Protein AF-A0A8S2G3Y4-F1 (afdb_monomer)

Structure (mmCIF, N/CA/C/O backbone):
data_AF-A0A8S2G3Y4-F1
#
_entry.id   AF-A0A8S2G3Y4-F1
#
loop_
_atom_site.group_PDB
_atom_site.id
_atom_site.type_symbol
_atom_site.label_atom_id
_atom_site.label_alt_id
_atom_site.label_comp_id
_atom_site.label_asym_id
_atom_site.label_entity_id
_atom_site.label_seq_id
_atom_site.pdbx_PDB_ins_code
_atom_site.Cartn_x
_atom_site.Cartn_y
_atom_site.Cartn_z
_atom_site.occupancy
_atom_site.B_iso_or_equiv
_atom_site.auth_seq_id
_atom_site.auth_comp_id
_atom_site.auth_asym_id
_atom_site.auth_atom_id
_atom_site.pdbx_PDB_model_num
ATOM 1 N N . LEU A 1 1 ? 14.476 -50.200 33.398 1.00 42.72 1 LEU A N 1
ATOM 2 C CA . LEU A 1 1 ? 15.504 -49.545 32.557 1.00 42.72 1 LEU A CA 1
ATOM 3 C C . LEU A 1 1 ? 14.929 -48.202 32.111 1.00 42.72 1 LEU A C 1
ATOM 5 O O . LEU A 1 1 ? 14.526 -48.058 30.968 1.00 42.72 1 LEU A O 1
ATOM 9 N N . ASP A 1 2 ? 14.560 -47.302 33.019 1.00 34.16 2 ASP A N 1
ATOM 10 C CA . ASP A 1 2 ? 15.393 -46.591 34.011 1.00 34.16 2 ASP A CA 1
ATOM 11 C C . ASP A 1 2 ? 16.439 -45.674 33.366 1.00 34.16 2 ASP A C 1
ATOM 13 O O . ASP A 1 2 ? 17.535 -46.138 33.078 1.00 34.16 2 ASP A O 1
ATOM 17 N N . LEU A 1 3 ? 16.026 -44.402 33.195 1.00 30.61 3 LEU A N 1
ATOM 18 C CA . LEU A 1 3 ? 16.683 -43.150 33.645 1.00 30.61 3 LEU A CA 1
ATOM 19 C C . LEU A 1 3 ? 18.127 -42.821 33.132 1.00 30.61 3 LEU A C 1
ATOM 21 O O . LEU A 1 3 ? 18.777 -43.665 32.531 1.00 30.61 3 LEU A O 1
ATOM 25 N N . PRO A 1 4 ? 18.680 -41.605 33.367 1.00 44.62 4 PRO A N 1
ATOM 26 C CA . PRO A 1 4 ? 18.351 -40.323 32.708 1.00 44.62 4 PRO A CA 1
ATOM 27 C C . PRO A 1 4 ? 19.611 -39.450 32.356 1.00 44.62 4 PRO A C 1
ATOM 29 O O . PRO A 1 4 ? 20.726 -39.844 32.661 1.00 44.62 4 PRO A O 1
ATOM 32 N N . VAL A 1 5 ? 19.392 -38.285 31.707 1.00 38.97 5 VAL A N 1
ATOM 33 C CA . VAL A 1 5 ? 19.992 -36.907 31.851 1.00 38.97 5 VAL A CA 1
ATOM 34 C C . VAL A 1 5 ? 21.498 -36.727 32.223 1.00 38.97 5 VAL A C 1
ATOM 36 O O . VAL A 1 5 ? 22.007 -37.428 33.090 1.00 38.97 5 VAL A O 1
ATOM 39 N N . PRO A 1 6 ? 22.233 -35.778 31.587 1.00 39.94 6 PRO A N 1
ATOM 40 C CA . PRO A 1 6 ? 22.502 -34.418 32.149 1.00 39.94 6 PRO A CA 1
ATOM 41 C C . PRO A 1 6 ? 22.216 -33.319 31.095 1.00 39.94 6 PRO A C 1
ATOM 43 O O . PRO A 1 6 ? 22.449 -33.545 29.913 1.00 39.94 6 PRO A O 1
ATOM 46 N N . GLU A 1 7 ? 21.611 -32.146 31.316 1.00 33.91 7 GLU A N 1
ATOM 47 C CA . GLU A 1 7 ? 21.680 -31.111 32.366 1.00 33.91 7 GLU A CA 1
ATOM 48 C C . GLU A 1 7 ? 23.102 -30.616 32.659 1.00 33.91 7 GLU A C 1
ATOM 50 O O . GLU A 1 7 ? 23.817 -31.216 33.447 1.00 33.91 7 GLU A O 1
ATOM 55 N N . GLU A 1 8 ? 23.484 -29.498 32.030 1.00 31.75 8 GLU A N 1
ATOM 56 C CA . GLU A 1 8 ? 24.544 -28.612 32.521 1.00 31.75 8 GLU A CA 1
ATOM 57 C C . GLU A 1 8 ? 24.318 -27.174 32.016 1.00 31.75 8 GLU A C 1
ATOM 59 O O . GLU A 1 8 ? 24.383 -26.874 30.821 1.00 31.75 8 GLU A O 1
ATOM 64 N N . GLN A 1 9 ? 24.014 -26.286 32.966 1.00 34.66 9 GLN A N 1
ATOM 65 C CA . GLN A 1 9 ? 24.313 -24.856 32.885 1.00 34.66 9 GLN A CA 1
ATOM 66 C C . GLN A 1 9 ? 25.833 -24.643 33.022 1.00 34.66 9 GLN A C 1
ATOM 68 O O . GLN A 1 9 ? 26.542 -25.537 33.484 1.00 34.66 9 GLN A O 1
ATOM 73 N N . PRO A 1 10 ? 26.335 -23.431 32.737 1.00 35.19 10 PRO A N 1
ATOM 74 C CA . PRO A 1 10 ? 26.890 -22.708 33.878 1.00 35.19 10 PRO A CA 1
ATOM 75 C C . PRO A 1 10 ? 26.575 -21.209 33.888 1.00 35.19 10 PRO A C 1
ATOM 77 O O . PRO A 1 10 ? 26.800 -20.471 32.932 1.00 35.19 10 PRO A O 1
ATOM 80 N N . ASP A 1 11 ? 26.023 -20.848 35.035 1.00 27.03 11 ASP A N 1
ATOM 81 C CA . ASP A 1 11 ? 26.375 -19.800 35.985 1.00 27.03 11 ASP A CA 1
ATOM 82 C C . ASP A 1 11 ? 26.852 -18.393 35.603 1.00 27.03 11 ASP A C 1
ATOM 84 O O . ASP A 1 11 ? 27.727 -18.125 34.778 1.00 27.03 11 ASP A O 1
ATOM 88 N N . GLU A 1 12 ? 26.279 -17.510 36.413 1.00 27.08 12 GLU A N 1
ATOM 89 C CA . GLU A 1 12 ? 26.563 -16.118 36.663 1.00 27.08 12 GLU A CA 1
ATOM 90 C C . GLU A 1 12 ? 27.995 -15.843 37.150 1.00 27.08 12 GLU A C 1
ATOM 92 O O . GLU A 1 12 ? 28.672 -16.653 37.778 1.00 27.08 12 GLU A O 1
ATOM 97 N N . SER A 1 13 ? 28.326 -14.555 37.037 1.00 26.53 13 SER A N 1
ATOM 98 C CA . SER A 1 13 ? 29.119 -13.772 37.993 1.00 26.53 13 SER A CA 1
ATOM 99 C C . SER A 1 13 ? 30.636 -13.686 37.787 1.00 26.53 13 SER A C 1
ATOM 101 O O . SER A 1 13 ? 31.431 -14.459 38.304 1.00 26.53 13 SER A O 1
ATOM 103 N N . ALA A 1 14 ? 31.046 -12.597 37.127 1.00 26.69 14 ALA A N 1
ATOM 104 C CA . ALA A 1 14 ? 31.941 -11.564 37.673 1.00 26.69 14 ALA A CA 1
ATOM 105 C C . ALA A 1 14 ? 32.400 -10.632 36.536 1.00 26.69 14 ALA A C 1
ATOM 107 O O . ALA A 1 14 ? 32.726 -11.081 35.451 1.00 26.69 14 ALA A O 1
ATOM 108 N N . SER A 1 15 ?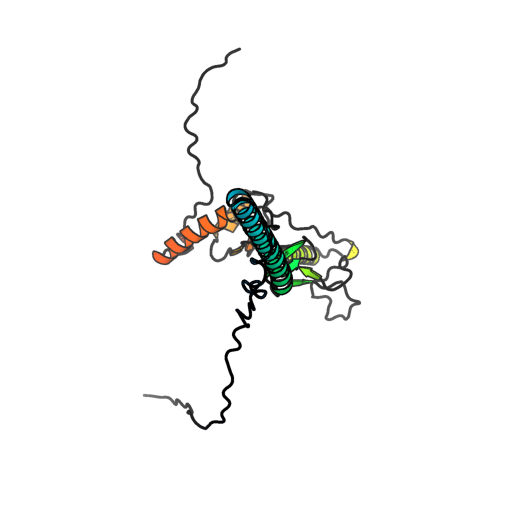 32.565 -9.325 36.680 1.00 27.30 15 SER A N 1
ATOM 109 C CA . SER A 1 15 ? 32.153 -8.345 37.672 1.00 27.30 15 SER A CA 1
ATOM 110 C C . SER A 1 15 ? 32.593 -7.000 37.081 1.00 27.30 15 SER A C 1
ATOM 112 O O . SER A 1 15 ? 33.727 -6.869 36.633 1.00 27.30 15 SER A O 1
ATOM 114 N N . LYS A 1 16 ? 31.691 -6.016 37.111 1.00 28.62 16 LYS A N 1
ATOM 115 C CA . LYS A 1 16 ? 31.947 -4.586 37.353 1.00 28.62 16 LYS A CA 1
ATOM 116 C C . LYS A 1 16 ? 33.105 -3.902 36.600 1.00 28.62 16 LYS A C 1
ATOM 118 O O . LYS A 1 16 ? 34.267 -4.052 36.959 1.00 28.62 16 LYS A O 1
ATOM 123 N N . ARG A 1 17 ? 32.747 -2.867 35.830 1.00 27.03 17 ARG A N 1
ATOM 124 C CA . ARG A 1 17 ? 33.213 -1.499 36.130 1.00 27.03 17 ARG A CA 1
ATOM 125 C C . ARG A 1 17 ? 32.199 -0.442 35.691 1.00 27.03 17 ARG A C 1
ATOM 127 O O . ARG A 1 17 ? 31.655 -0.476 34.596 1.00 27.03 17 ARG A O 1
ATOM 134 N N . PHE A 1 18 ? 31.968 0.457 36.639 1.00 26.16 18 PHE A N 1
ATOM 135 C CA . PHE A 1 18 ? 31.210 1.698 36.597 1.00 26.16 18 PHE A CA 1
ATOM 136 C C . PHE A 1 18 ? 31.489 2.553 35.352 1.00 26.16 18 PHE A C 1
ATOM 138 O O . PHE A 1 18 ? 32.647 2.754 35.002 1.00 26.16 18 PHE A O 1
ATOM 145 N N . CYS A 1 19 ? 30.439 3.181 34.817 1.00 25.64 19 CYS A N 1
ATOM 146 C CA . CYS A 1 19 ? 30.369 4.642 34.749 1.00 25.64 19 CYS A CA 1
ATOM 147 C C . CYS A 1 19 ? 28.927 5.104 34.510 1.00 25.64 19 CYS A C 1
ATOM 149 O O . CYS A 1 19 ? 28.341 4.933 33.446 1.00 25.64 19 CYS A O 1
ATOM 151 N N . SER A 1 20 ? 28.382 5.726 35.547 1.00 28.22 20 SER A N 1
ATOM 152 C CA . SER A 1 20 ? 27.300 6.700 35.512 1.00 28.22 20 SER A CA 1
ATOM 153 C C . SER A 1 20 ? 27.507 7.753 34.418 1.00 28.22 20 SER A C 1
ATOM 155 O O . SER A 1 20 ? 28.548 8.407 34.407 1.00 28.22 20 SER A O 1
ATOM 157 N N . SER A 1 21 ? 26.505 8.006 33.573 1.00 29.67 21 SER A N 1
ATOM 158 C CA . SER A 1 21 ? 26.255 9.362 33.060 1.00 29.67 21 SER A CA 1
ATOM 159 C C . SER A 1 21 ? 24.858 9.509 32.447 1.00 29.67 21 SER A C 1
ATOM 161 O O . SER A 1 21 ? 24.505 8.873 31.463 1.00 29.67 21 SER A O 1
ATOM 163 N N . SER A 1 22 ? 24.090 10.374 33.107 1.00 29.73 22 SER A N 1
ATOM 164 C CA . SER A 1 22 ? 22.995 11.226 32.646 1.00 29.73 22 SER A CA 1
ATOM 165 C C . SER A 1 22 ? 22.148 10.814 31.442 1.00 29.73 22 SER A C 1
ATOM 167 O O . SER A 1 22 ? 22.549 10.925 30.283 1.00 29.73 22 SER A O 1
ATOM 169 N N . SER A 1 23 ? 20.872 10.597 31.755 1.00 30.03 23 SER A N 1
ATOM 170 C CA . SER A 1 23 ? 19.730 10.981 30.930 1.00 30.03 23 SER A CA 1
ATOM 171 C C . SER A 1 23 ? 19.925 12.380 30.324 1.00 30.03 23 SER A C 1
ATOM 173 O O . SER A 1 23 ? 19.789 13.407 30.988 1.00 30.03 23 SER A O 1
ATOM 175 N N . LYS A 1 24 ? 20.230 12.439 29.026 1.00 29.55 24 LYS A N 1
ATOM 176 C CA . LYS A 1 24 ? 20.093 13.673 28.247 1.00 29.55 24 LYS A CA 1
ATOM 177 C C . LYS A 1 24 ? 18.626 13.841 27.867 1.00 29.55 24 LYS A C 1
ATOM 179 O O . LYS A 1 24 ? 18.196 13.468 26.783 1.00 29.55 24 LYS A O 1
ATOM 184 N N . ILE A 1 25 ? 17.869 14.401 28.803 1.00 33.47 25 ILE A N 1
ATOM 185 C CA . ILE A 1 25 ? 16.639 15.133 28.504 1.00 33.47 25 ILE A CA 1
ATOM 186 C C . ILE A 1 25 ? 17.056 16.308 27.594 1.00 33.47 25 ILE A C 1
ATOM 188 O O . ILE A 1 25 ? 18.015 17.008 27.938 1.00 33.47 25 ILE A O 1
ATOM 192 N N . PRO A 1 26 ? 16.425 16.526 26.426 1.00 32.16 26 PRO A N 1
ATOM 193 C CA . PRO A 1 26 ? 16.694 17.718 25.629 1.00 32.16 26 PRO A CA 1
ATOM 194 C C . PRO A 1 26 ? 16.343 18.959 26.465 1.00 32.16 26 PRO A C 1
ATOM 196 O O . PRO A 1 26 ? 15.368 18.917 27.215 1.00 32.16 26 PRO A O 1
ATOM 199 N N . PRO A 1 27 ? 17.119 20.053 26.391 1.00 32.69 27 PRO A N 1
ATOM 200 C CA . PRO A 1 27 ? 16.947 21.201 27.269 1.00 32.69 27 PRO A CA 1
ATOM 201 C C . PRO A 1 27 ? 15.650 21.934 26.911 1.00 32.69 27 PRO A C 1
ATOM 203 O O . PRO A 1 27 ? 15.641 22.871 26.118 1.00 32.69 27 PRO A O 1
ATOM 206 N N . LEU A 1 28 ? 14.538 21.504 27.498 1.00 34.41 28 LEU A N 1
ATOM 207 C CA . LEU A 1 28 ? 13.356 22.334 27.627 1.00 34.41 28 LEU A CA 1
ATOM 208 C C . LEU A 1 28 ? 13.680 23.415 28.661 1.00 34.41 28 LEU A C 1
ATOM 210 O O . LEU A 1 28 ? 14.112 23.114 29.771 1.00 34.41 28 LEU A O 1
ATOM 214 N N . LEU A 1 29 ? 13.448 24.667 28.262 1.00 37.47 29 LEU A N 1
ATOM 215 C CA . LEU A 1 29 ? 13.428 25.868 29.101 1.00 37.47 29 LEU A CA 1
ATOM 216 C C . LEU A 1 29 ? 14.797 26.419 29.542 1.00 37.47 29 LEU A C 1
ATOM 218 O O . LEU A 1 29 ? 15.128 26.493 30.720 1.00 37.47 29 LEU A O 1
ATOM 222 N N . LYS A 1 30 ? 15.525 27.001 28.585 1.00 34.72 30 LYS A N 1
ATOM 223 C CA . LYS A 1 30 ? 16.094 28.344 28.803 1.00 34.72 30 LYS A CA 1
ATOM 224 C C . LYS A 1 30 ? 15.314 29.354 27.966 1.00 34.72 30 LYS A C 1
ATOM 226 O O . LYS A 1 30 ? 15.841 29.952 27.037 1.00 34.72 30 LYS A O 1
ATOM 231 N N . LEU A 1 31 ? 14.034 29.520 28.299 1.00 35.50 31 LEU A N 1
ATOM 232 C CA . LEU A 1 31 ? 13.356 30.782 28.028 1.00 35.50 31 LEU A CA 1
ATOM 233 C C . LEU A 1 31 ? 13.963 31.783 29.012 1.00 35.50 31 LEU A C 1
ATOM 235 O O . LEU A 1 31 ? 13.537 31.868 30.159 1.00 35.50 31 LEU A O 1
ATOM 239 N N . ILE A 1 32 ? 15.020 32.477 28.598 1.00 35.50 32 ILE A N 1
ATOM 240 C CA . ILE A 1 32 ? 15.290 33.788 29.180 1.00 35.50 32 ILE A CA 1
ATOM 241 C C . ILE A 1 32 ? 14.142 34.647 28.638 1.00 35.50 32 ILE A C 1
ATOM 243 O O . ILE A 1 32 ? 14.081 34.815 27.417 1.00 35.50 32 ILE A O 1
ATOM 247 N N . PRO A 1 33 ? 13.178 35.107 29.459 1.00 38.78 33 PRO A N 1
ATOM 248 C CA . PRO A 1 33 ? 12.242 36.110 28.972 1.00 38.78 33 PRO A CA 1
ATOM 249 C C . PRO A 1 33 ? 13.077 37.293 28.464 1.00 38.78 33 PRO A C 1
ATOM 251 O O . PRO A 1 33 ? 14.068 37.629 29.125 1.00 38.78 33 PRO A O 1
ATOM 254 N N . PRO A 1 34 ? 12.745 37.927 27.322 1.00 41.12 34 PRO A N 1
ATOM 255 C CA . PRO A 1 34 ? 13.328 39.228 27.039 1.00 41.12 34 PRO A CA 1
ATOM 256 C C . PRO A 1 34 ? 13.071 40.076 28.278 1.00 41.12 34 PRO A C 1
ATOM 258 O O . PRO A 1 34 ? 11.953 40.078 28.800 1.00 41.12 34 PRO A O 1
ATOM 261 N N . SER A 1 35 ? 14.143 40.665 28.807 1.00 43.03 35 SER A N 1
ATOM 262 C CA . SER A 1 35 ? 14.131 41.523 29.980 1.00 43.03 35 SER A CA 1
ATOM 263 C C . SER A 1 35 ? 12.857 42.352 29.941 1.00 43.03 35 SER A C 1
ATOM 265 O O . SER A 1 35 ? 12.683 43.154 29.022 1.00 43.03 35 SER A O 1
ATOM 267 N N . ILE A 1 36 ? 11.946 42.114 30.890 1.00 40.31 36 ILE A N 1
ATOM 268 C CA . ILE A 1 36 ? 10.836 43.035 31.129 1.00 40.31 36 ILE A CA 1
ATOM 269 C C . ILE A 1 36 ? 11.499 44.412 31.176 1.00 40.31 36 ILE A C 1
ATOM 271 O O . ILE A 1 36 ? 12.494 44.534 31.903 1.00 40.31 36 ILE A O 1
ATOM 275 N N . PRO A 1 37 ? 11.050 45.417 30.401 1.00 38.78 37 PRO A N 1
ATOM 276 C CA . PRO A 1 37 ? 11.537 46.764 30.599 1.00 38.78 37 PRO A CA 1
ATOM 277 C C . PRO A 1 37 ? 11.298 47.065 32.070 1.00 38.78 37 PRO A C 1
ATOM 279 O O . PRO A 1 37 ? 10.154 47.139 32.522 1.00 38.78 37 PRO A O 1
ATOM 282 N N . THR A 1 38 ? 12.381 47.129 32.845 1.00 40.81 38 THR A N 1
ATOM 283 C CA . THR A 1 38 ? 12.337 47.588 34.222 1.00 40.81 38 THR A CA 1
ATOM 284 C C . THR A 1 38 ? 11.536 48.881 34.192 1.00 40.81 38 THR A C 1
ATOM 286 O O . THR A 1 38 ? 11.670 49.661 33.248 1.00 40.81 38 THR A O 1
ATOM 289 N N . THR A 1 39 ? 10.703 49.105 35.200 1.00 43.72 39 THR A N 1
ATOM 290 C CA . THR A 1 39 ? 9.795 50.250 35.403 1.00 43.72 39 THR A CA 1
ATOM 291 C C . THR A 1 39 ? 10.424 51.655 35.268 1.00 43.72 39 THR A C 1
ATOM 293 O O . THR A 1 39 ? 9.776 52.656 35.546 1.00 43.72 39 THR A O 1
ATOM 296 N N . ALA A 1 40 ? 11.660 51.760 34.789 1.00 41.19 40 ALA A N 1
ATOM 297 C CA . ALA A 1 40 ? 12.416 52.962 34.493 1.00 41.19 40 ALA A CA 1
ATOM 298 C C . ALA A 1 40 ? 11.911 53.787 33.290 1.00 41.19 40 ALA A C 1
ATOM 300 O O . ALA A 1 40 ? 12.389 54.902 33.126 1.00 41.19 40 ALA A O 1
ATOM 301 N N . HIS A 1 41 ? 10.954 53.313 32.478 1.00 44.22 41 HIS A N 1
ATOM 302 C CA . HIS A 1 41 ? 10.415 54.103 31.352 1.00 44.22 41 HIS A CA 1
ATOM 303 C C . HIS A 1 41 ? 9.018 54.713 31.571 1.00 44.22 41 HIS A C 1
ATOM 305 O O . HIS A 1 41 ? 8.468 55.301 30.645 1.00 44.22 41 HIS A O 1
ATOM 311 N N . LEU A 1 42 ? 8.450 54.634 32.781 1.00 44.62 42 LEU A N 1
ATOM 312 C CA . LEU A 1 42 ? 7.134 55.226 33.084 1.00 44.62 42 LEU A CA 1
ATOM 313 C C . LEU A 1 42 ? 7.178 56.664 33.627 1.00 44.62 42 LEU A C 1
ATOM 315 O O . LEU A 1 42 ? 6.123 57.239 33.876 1.00 44.62 42 LEU A O 1
ATOM 319 N N . ASN A 1 43 ? 8.356 57.271 33.794 1.00 47.41 43 ASN A N 1
ATOM 320 C CA . ASN A 1 43 ? 8.462 58.546 34.515 1.00 47.41 43 ASN A CA 1
ATOM 321 C C . ASN A 1 43 ? 8.499 59.821 33.661 1.00 47.41 43 ASN A C 1
ATOM 323 O O . ASN A 1 43 ? 8.632 60.898 34.232 1.00 47.41 43 ASN A O 1
ATOM 327 N N . GLU A 1 44 ? 8.309 59.762 32.342 1.00 52.72 44 GLU A N 1
ATOM 328 C CA . GLU A 1 44 ? 8.268 60.983 31.520 1.00 52.72 44 GLU A CA 1
ATOM 329 C C . GLU A 1 44 ? 7.168 60.943 30.453 1.00 52.72 44 GLU A C 1
ATOM 331 O O . GLU A 1 44 ? 7.438 60.936 29.258 1.00 52.72 44 GLU A O 1
ATOM 336 N N . ILE A 1 45 ? 5.898 60.941 30.876 1.00 49.94 45 ILE A N 1
ATOM 337 C CA . ILE A 1 45 ? 4.784 61.363 30.010 1.00 49.94 45 ILE A CA 1
ATOM 338 C C . ILE A 1 45 ? 3.839 62.249 30.830 1.00 49.94 45 ILE A C 1
ATOM 340 O O . ILE A 1 45 ? 2.966 61.767 31.555 1.00 49.94 45 ILE A O 1
ATOM 344 N N . ALA A 1 46 ? 4.029 63.566 30.728 1.00 51.66 46 ALA A N 1
ATOM 345 C CA . ALA A 1 46 ? 3.095 64.559 31.246 1.00 51.66 46 ALA A CA 1
ATOM 346 C C . ALA A 1 46 ? 1.844 64.589 30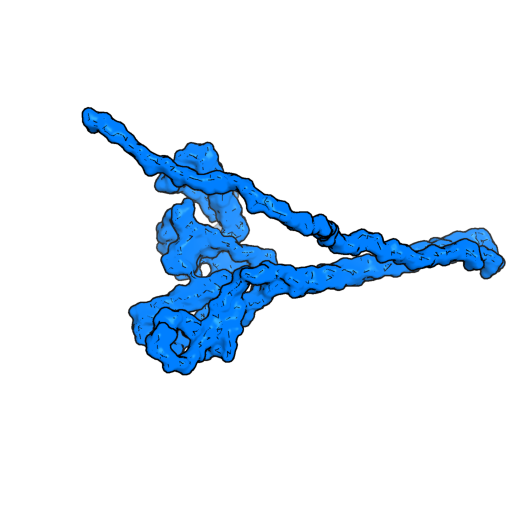.349 1.00 51.66 46 ALA A C 1
ATOM 348 O O . ALA A 1 46 ? 1.863 65.171 29.267 1.00 51.66 46 ALA A O 1
ATOM 349 N N . GLY A 1 47 ? 0.768 63.931 30.784 1.00 56.53 47 GLY A N 1
ATOM 350 C CA . GLY A 1 47 ? -0.510 63.849 30.071 1.00 56.53 47 GLY A CA 1
ATOM 351 C C . GLY A 1 47 ? -1.661 63.501 31.017 1.00 56.53 47 GLY A C 1
ATOM 352 O O . GLY A 1 47 ? -1.426 63.079 32.150 1.00 56.53 47 GLY A O 1
ATOM 353 N N . SER A 1 48 ? -2.903 63.718 30.573 1.00 56.91 48 SER A N 1
ATOM 354 C CA . SER A 1 48 ? -4.114 63.437 31.358 1.00 56.91 48 SER A CA 1
ATOM 355 C C . SER A 1 48 ? -4.189 61.944 31.735 1.00 56.91 48 SER A C 1
ATOM 357 O O . SER A 1 48 ? -3.754 61.106 30.943 1.00 56.91 48 SER A O 1
ATOM 359 N N . PRO A 1 49 ? -4.774 61.564 32.891 1.00 58.44 49 PRO A N 1
ATOM 360 C CA . PRO A 1 49 ? -4.889 60.161 33.318 1.00 58.44 49 PRO A CA 1
ATOM 361 C C . PRO A 1 49 ? -5.525 59.225 32.273 1.00 58.44 49 PRO A C 1
ATOM 363 O O . PRO A 1 49 ? -5.227 58.035 32.238 1.00 58.44 49 PRO A O 1
ATOM 366 N N . ILE A 1 50 ? -6.382 59.766 31.400 1.00 58.28 50 ILE A N 1
ATOM 367 C CA . ILE A 1 50 ? -7.037 59.027 30.310 1.00 58.28 50 ILE A CA 1
ATOM 368 C C . ILE A 1 50 ? -6.048 58.710 29.173 1.00 58.28 50 ILE A C 1
ATOM 370 O O . ILE A 1 50 ? -6.059 57.601 28.640 1.00 58.28 50 ILE A O 1
ATOM 374 N N . ASP A 1 51 ? -5.143 59.636 28.849 1.00 55.50 51 ASP A N 1
ATOM 375 C CA . ASP A 1 51 ? -4.134 59.453 27.797 1.00 55.50 51 ASP A CA 1
ATOM 376 C C . ASP A 1 51 ? -3.071 58.423 28.216 1.00 55.50 51 ASP A C 1
ATOM 378 O O . ASP A 1 51 ? -2.577 57.648 27.395 1.00 55.50 51 ASP A O 1
ATOM 382 N N . GLN A 1 52 ? -2.761 58.361 29.516 1.00 59.66 52 GLN A N 1
ATOM 383 C CA . GLN A 1 52 ? -1.851 57.365 30.089 1.00 59.66 52 GLN A CA 1
ATOM 384 C C . GLN A 1 52 ? -2.441 55.946 30.047 1.00 59.66 52 GLN A C 1
ATOM 386 O O . GLN A 1 52 ? -1.721 54.998 29.733 1.00 59.66 52 GLN A O 1
ATOM 391 N N . LEU A 1 53 ? -3.745 55.793 30.306 1.00 63.31 53 LEU A N 1
ATOM 392 C CA . LEU A 1 53 ? -4.440 54.503 30.199 1.00 63.31 53 LEU A CA 1
ATOM 393 C C . LEU A 1 53 ? -4.497 54.006 28.749 1.00 63.31 53 LEU A C 1
ATOM 395 O O . LEU A 1 53 ? -4.193 52.843 28.495 1.00 63.31 53 LEU A O 1
ATOM 399 N N . CYS A 1 54 ? -4.795 54.893 27.797 1.00 62.81 54 CYS A N 1
ATOM 400 C CA . CYS A 1 54 ? -4.844 54.551 26.374 1.00 62.81 54 CYS A CA 1
ATOM 401 C C . CYS A 1 54 ? -3.457 54.130 25.839 1.00 62.81 54 CYS A C 1
ATOM 403 O O . CYS A 1 54 ? -3.323 53.134 25.128 1.00 62.81 54 CYS A O 1
ATOM 405 N N . SER A 1 55 ? -2.398 54.835 26.259 1.00 71.75 55 SER A N 1
ATOM 406 C CA . SER A 1 55 ? -1.008 54.488 25.925 1.00 71.75 55 SER A CA 1
ATOM 407 C C . SER A 1 55 ? -0.591 53.128 26.504 1.00 71.75 55 SER A C 1
ATOM 409 O O . SER A 1 55 ? 0.011 52.308 25.808 1.00 71.75 55 SER A O 1
ATOM 411 N N . LEU A 1 56 ? -0.973 52.835 27.752 1.00 76.81 56 LEU A N 1
ATOM 412 C CA . LEU A 1 56 ? -0.714 51.539 28.385 1.00 76.81 56 LEU A CA 1
ATOM 413 C C . LEU A 1 56 ? -1.456 50.389 27.693 1.00 76.81 56 LEU A C 1
ATOM 415 O O . LEU A 1 56 ? -0.849 49.347 27.447 1.00 76.81 56 LEU A O 1
ATOM 419 N N . GLU A 1 57 ? -2.729 50.568 27.333 1.00 77.69 57 GLU A N 1
ATOM 420 C CA . GLU A 1 57 ? -3.491 49.561 26.582 1.00 77.69 57 GLU A CA 1
ATOM 421 C C . GLU A 1 57 ? -2.841 49.254 25.230 1.00 77.69 57 GLU A C 1
ATOM 423 O O . GLU A 1 57 ? -2.713 48.088 24.846 1.00 77.69 57 GLU A O 1
ATOM 428 N N . GLN A 1 58 ? -2.358 50.282 24.531 1.00 79.25 58 GLN A N 1
ATOM 429 C CA . GLN A 1 58 ? -1.706 50.116 23.238 1.00 79.25 58 GLN A CA 1
ATOM 430 C C . GLN A 1 58 ? -0.349 49.406 23.351 1.00 79.25 58 GLN A C 1
ATOM 432 O O . GLN A 1 58 ? -0.033 48.549 22.521 1.00 79.25 58 GLN A O 1
ATOM 437 N N . ILE A 1 59 ? 0.422 49.678 24.410 1.00 80.88 59 ILE A N 1
ATOM 438 C CA . ILE A 1 59 ? 1.669 48.959 24.714 1.00 80.88 59 ILE A CA 1
ATOM 439 C C . ILE A 1 59 ? 1.384 47.486 25.029 1.00 80.88 59 ILE A C 1
ATOM 441 O O . ILE A 1 59 ? 2.042 46.601 24.482 1.00 80.88 59 ILE A O 1
ATOM 445 N N . VAL A 1 60 ? 0.390 47.200 25.876 1.00 84.00 60 VAL A N 1
ATOM 446 C CA . VAL A 1 60 ? 0.015 45.821 26.229 1.00 84.00 60 VAL A CA 1
ATOM 447 C C . VAL A 1 60 ? -0.440 45.054 24.992 1.00 84.00 60 VAL A C 1
ATOM 449 O O . VAL A 1 60 ? 0.010 43.930 24.782 1.00 84.00 60 VAL A O 1
ATOM 452 N N . ARG A 1 61 ? -1.270 45.667 24.142 1.00 83.25 61 ARG A N 1
ATOM 453 C CA . ARG A 1 61 ? -1.760 45.049 22.907 1.00 83.25 61 ARG A CA 1
ATOM 454 C C . ARG A 1 61 ? -0.625 44.725 21.938 1.00 83.25 61 ARG A C 1
ATOM 456 O O . ARG A 1 61 ? -0.538 43.596 21.468 1.00 83.25 61 ARG A O 1
ATOM 463 N N . THR A 1 62 ? 0.280 45.677 21.721 1.00 85.12 62 THR A N 1
ATOM 464 C CA . THR A 1 62 ? 1.437 45.497 20.830 1.00 85.12 62 THR A CA 1
ATOM 465 C C . THR A 1 62 ? 2.358 44.386 21.339 1.00 85.12 62 THR A C 1
ATOM 467 O O . THR A 1 62 ? 2.808 43.544 20.565 1.00 85.12 62 THR A O 1
ATOM 470 N N . ASN A 1 63 ? 2.602 44.330 22.651 1.00 82.56 63 ASN A N 1
ATOM 471 C CA . ASN A 1 63 ? 3.404 43.263 23.250 1.00 82.56 63 ASN A CA 1
ATOM 472 C C . ASN A 1 63 ? 2.720 41.895 23.127 1.00 82.56 63 ASN A C 1
ATOM 474 O O . ASN A 1 63 ? 3.395 40.895 22.888 1.00 82.56 63 ASN A O 1
ATOM 478 N N . LEU A 1 64 ? 1.392 41.836 23.269 1.00 83.94 64 LEU A N 1
ATOM 479 C CA . LEU A 1 64 ? 0.634 40.595 23.117 1.00 83.94 64 LEU A CA 1
ATOM 480 C C . LEU A 1 64 ? 0.723 40.061 21.679 1.00 83.94 64 LEU A C 1
ATOM 482 O O . LEU A 1 64 ? 0.984 38.875 21.486 1.00 83.94 64 LEU A O 1
ATOM 486 N N . GLU A 1 65 ? 0.566 40.944 20.690 1.00 88.31 65 GLU A N 1
ATOM 487 C CA . GLU A 1 65 ? 0.682 40.622 19.263 1.00 88.31 65 GLU A CA 1
ATOM 488 C C . GLU A 1 65 ? 2.098 40.134 18.919 1.00 88.31 65 GLU A C 1
ATOM 490 O O . GLU A 1 65 ? 2.255 39.065 18.332 1.00 88.31 65 GLU A O 1
ATOM 495 N N . GLN A 1 66 ? 3.142 40.821 19.395 1.00 88.31 66 GLN A N 1
ATOM 496 C CA . GLN A 1 66 ? 4.533 40.394 19.192 1.00 88.31 66 GLN A CA 1
ATOM 497 C C . GLN A 1 66 ? 4.832 39.022 19.806 1.00 88.31 66 GLN A C 1
ATOM 499 O O . GLN A 1 66 ? 5.521 38.197 19.201 1.00 88.31 66 GLN A O 1
ATOM 504 N N . VAL A 1 67 ? 4.318 38.757 21.010 1.00 82.00 67 VAL A N 1
ATOM 505 C CA . VAL A 1 67 ? 4.473 37.451 21.659 1.00 82.00 67 VAL A CA 1
ATOM 506 C C . VAL A 1 67 ? 3.740 36.375 20.857 1.00 82.00 67 VAL A C 1
ATOM 508 O O . VAL A 1 67 ? 4.303 35.305 20.624 1.00 82.00 67 VAL A O 1
ATOM 511 N N . GLN A 1 68 ? 2.526 36.653 20.385 1.00 83.56 68 GLN A N 1
ATOM 512 C CA . GLN A 1 68 ? 1.732 35.720 19.588 1.00 83.56 68 GLN A CA 1
ATOM 513 C C . GLN A 1 68 ? 2.390 35.387 18.238 1.00 83.56 68 GLN A C 1
ATOM 515 O O . GLN A 1 68 ? 2.450 34.211 17.859 1.00 83.56 68 GLN A O 1
ATOM 520 N N . ASP A 1 69 ? 2.951 36.381 17.552 1.00 85.44 69 ASP A N 1
ATOM 521 C CA . ASP A 1 69 ? 3.681 36.195 16.294 1.00 85.44 69 ASP A CA 1
ATOM 522 C C . ASP A 1 69 ? 4.965 35.387 16.503 1.00 85.44 69 ASP A C 1
ATOM 524 O O . ASP A 1 69 ? 5.259 34.449 15.754 1.00 85.44 69 ASP A O 1
ATOM 528 N N . MET A 1 70 ? 5.704 35.685 17.574 1.00 85.75 70 MET A N 1
ATOM 529 C CA . MET A 1 70 ? 6.899 34.933 17.948 1.00 85.75 70 MET A CA 1
ATOM 530 C C . MET A 1 70 ? 6.567 33.464 18.247 1.00 85.75 70 MET A C 1
ATOM 532 O O . MET A 1 70 ? 7.270 32.568 17.774 1.00 85.75 70 MET A O 1
ATOM 536 N N . PHE A 1 71 ? 5.499 33.188 19.005 1.00 79.88 71 PHE A N 1
ATOM 537 C CA . PHE A 1 71 ? 5.062 31.816 19.283 1.00 79.88 71 PHE A CA 1
ATOM 538 C C . PHE A 1 71 ? 4.650 31.077 18.009 1.00 79.88 71 PHE A C 1
ATOM 540 O O . PHE A 1 71 ? 5.046 29.925 17.827 1.00 79.88 71 PHE A O 1
ATOM 547 N N . SER A 1 72 ? 3.909 31.735 17.118 1.00 78.69 72 SER A N 1
ATOM 548 C CA . SER A 1 72 ? 3.451 31.144 15.856 1.00 78.69 72 SER A CA 1
ATOM 549 C C . SER A 1 72 ? 4.627 30.795 14.939 1.00 78.69 72 SER A C 1
ATOM 551 O O . SER A 1 72 ? 4.721 29.669 14.449 1.00 78.69 72 SER A O 1
ATOM 553 N N . SER A 1 73 ? 5.583 31.715 14.790 1.00 82.06 73 SER A N 1
ATOM 554 C CA . SER A 1 73 ? 6.801 31.505 13.999 1.00 82.06 73 SER A CA 1
ATOM 555 C C . SER A 1 73 ? 7.677 30.383 14.568 1.00 82.06 73 SER A C 1
ATOM 557 O O . SER A 1 73 ? 8.082 29.468 13.845 1.00 82.06 73 SER A O 1
ATOM 559 N N . ASN A 1 74 ? 7.900 30.378 15.887 1.00 76.88 74 ASN A N 1
ATOM 560 C CA . ASN A 1 74 ? 8.669 29.325 16.550 1.00 76.88 74 ASN A CA 1
ATOM 561 C C . ASN A 1 74 ? 7.986 27.959 16.425 1.00 76.88 74 ASN A C 1
ATOM 563 O O . ASN A 1 74 ? 8.657 26.961 16.165 1.00 76.88 74 ASN A O 1
ATOM 567 N N . TYR A 1 75 ? 6.661 27.898 16.573 1.00 72.69 75 TYR A N 1
ATOM 568 C CA . TYR A 1 75 ? 5.903 26.665 16.386 1.00 72.69 75 TYR A CA 1
ATOM 569 C C . TYR A 1 75 ? 6.037 26.144 14.954 1.00 72.69 75 TYR A C 1
ATOM 571 O O . TYR A 1 75 ? 6.354 24.972 14.759 1.00 72.69 75 TYR A O 1
ATOM 579 N N . GLU A 1 76 ? 5.891 27.002 13.942 1.00 73.75 76 GLU A N 1
ATOM 580 C CA . GLU A 1 76 ? 6.120 26.609 12.552 1.00 73.75 76 GLU A CA 1
ATOM 581 C C . GLU A 1 76 ? 7.538 26.095 12.314 1.00 73.75 76 GLU A C 1
ATOM 583 O O . GLU A 1 76 ? 7.722 25.093 11.621 1.00 73.75 76 GLU A O 1
ATOM 588 N N . GLN A 1 77 ? 8.544 26.757 12.881 1.00 73.62 77 GLN A N 1
ATOM 589 C CA . GLN A 1 77 ? 9.939 26.367 12.723 1.00 73.62 77 GLN A CA 1
ATOM 590 C C . GLN A 1 77 ? 10.226 25.025 13.406 1.00 73.62 77 GLN A C 1
ATOM 592 O O . GLN A 1 77 ? 10.882 24.163 12.816 1.00 73.62 77 GLN A O 1
ATOM 597 N N . ILE A 1 78 ? 9.684 24.798 14.606 1.00 68.88 78 ILE A N 1
ATOM 598 C CA . ILE A 1 78 ? 9.761 23.515 15.316 1.00 68.88 78 ILE A CA 1
ATOM 599 C C . ILE A 1 78 ? 9.035 22.427 14.521 1.00 68.88 78 ILE A C 1
ATOM 601 O O . ILE A 1 78 ? 9.562 21.330 14.354 1.00 68.88 78 ILE A O 1
ATOM 605 N N . MET A 1 79 ? 7.862 22.711 13.956 1.00 67.94 79 MET A N 1
ATOM 606 C CA . MET A 1 79 ? 7.112 21.745 13.146 1.00 67.94 79 MET A CA 1
ATOM 607 C C . MET A 1 79 ? 7.813 21.440 11.816 1.00 67.94 79 MET A C 1
ATOM 609 O O . MET A 1 79 ? 7.828 20.293 11.379 1.00 67.94 79 MET A O 1
ATOM 613 N N . LYS A 1 80 ? 8.456 22.426 11.182 1.00 68.31 80 LYS A N 1
ATOM 614 C CA . LYS A 1 80 ? 9.267 22.237 9.967 1.00 68.31 80 LYS A CA 1
ATOM 615 C C . LYS A 1 80 ? 10.530 21.411 10.252 1.00 68.31 80 LYS A C 1
ATOM 617 O O . LYS A 1 80 ? 10.818 20.462 9.526 1.00 68.31 80 LYS A O 1
ATOM 622 N N . THR A 1 81 ? 11.250 21.716 11.332 1.00 63.12 81 THR A N 1
ATOM 623 C CA . THR A 1 81 ? 12.480 20.996 11.724 1.00 63.12 81 THR A CA 1
ATOM 624 C C . THR A 1 81 ? 12.201 19.588 12.260 1.00 63.12 81 THR A C 1
ATOM 626 O O . THR A 1 81 ? 12.924 18.648 11.926 1.00 63.12 81 THR A O 1
ATOM 629 N N . SER A 1 82 ? 11.117 19.395 13.015 1.00 59.72 82 SER A N 1
ATOM 630 C CA . SER A 1 82 ? 10.665 18.064 13.447 1.00 59.72 82 SER A CA 1
ATOM 631 C C . SER A 1 82 ? 10.162 17.220 12.274 1.00 59.72 82 SER A C 1
ATOM 633 O O . SER A 1 82 ? 10.530 16.052 12.173 1.00 59.72 82 SER A O 1
ATOM 635 N N . LYS A 1 83 ? 9.420 17.799 11.317 1.00 58.62 83 LYS A N 1
ATOM 636 C CA . LYS A 1 83 ? 9.018 17.080 10.094 1.00 58.62 83 LYS A CA 1
ATOM 637 C C . LYS A 1 83 ? 10.223 16.626 9.267 1.00 58.62 83 LYS A C 1
ATOM 639 O O . LYS A 1 83 ? 10.258 15.475 8.853 1.00 58.62 83 LYS A O 1
ATOM 644 N N . SER A 1 84 ? 11.230 17.484 9.090 1.00 62.38 84 SER A N 1
ATOM 645 C CA . SER A 1 84 ? 12.449 17.142 8.339 1.00 62.38 84 SER A CA 1
ATOM 646 C C . SER A 1 84 ? 13.331 16.084 9.018 1.00 62.38 84 SER A C 1
ATOM 648 O O . SER A 1 84 ? 14.142 15.449 8.347 1.00 62.38 84 SER A O 1
ATOM 650 N N . THR A 1 85 ? 13.230 15.909 10.337 1.00 66.25 85 THR A N 1
ATOM 651 C CA . THR A 1 85 ? 14.040 14.925 11.077 1.00 66.25 85 THR A CA 1
ATOM 652 C C . THR A 1 85 ? 13.317 13.595 11.287 1.00 66.25 85 THR A C 1
ATOM 654 O O . THR A 1 85 ? 13.993 12.572 11.405 1.00 66.25 85 THR A O 1
ATOM 657 N N . ALA A 1 86 ? 11.979 13.592 11.288 1.00 80.19 86 ALA A N 1
ATOM 658 C CA . ALA A 1 86 ? 11.156 12.423 11.598 1.00 80.19 86 ALA A CA 1
ATOM 659 C C . ALA A 1 86 ? 10.541 11.716 10.379 1.00 80.19 86 ALA A C 1
ATOM 661 O O . ALA A 1 86 ? 10.069 10.590 10.534 1.00 80.19 86 ALA A O 1
ATOM 662 N N . TYR A 1 87 ? 10.541 12.329 9.191 1.00 83.31 87 TYR A N 1
ATOM 663 C CA . TYR A 1 87 ? 9.896 11.766 8.003 1.00 83.31 87 TYR A CA 1
ATOM 664 C C . TYR A 1 87 ? 10.790 11.821 6.762 1.00 83.31 87 TYR A C 1
ATOM 666 O O . TYR A 1 87 ? 11.558 12.763 6.587 1.00 83.31 87 TYR A O 1
ATOM 674 N N . ASP A 1 88 ? 10.621 10.829 5.891 1.00 88.50 88 ASP A N 1
ATOM 675 C CA . ASP A 1 88 ? 11.194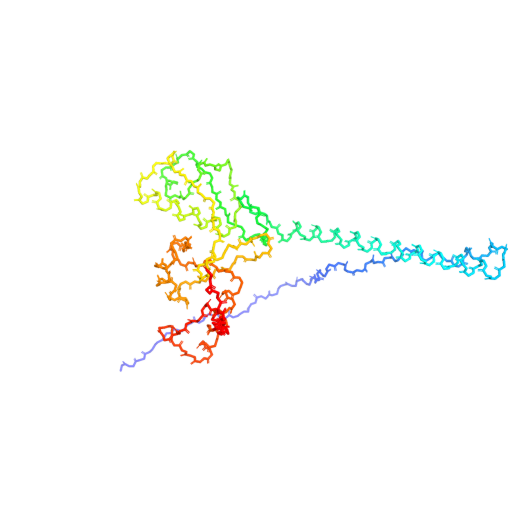 10.760 4.551 1.00 88.50 88 ASP A CA 1
ATOM 676 C C . ASP A 1 88 ? 10.072 10.817 3.498 1.00 88.50 88 ASP A C 1
ATOM 678 O O . ASP A 1 88 ? 8.909 10.499 3.770 1.00 88.50 88 ASP A O 1
ATOM 682 N N . GLU A 1 89 ? 10.414 11.196 2.269 1.00 89.19 89 GLU A N 1
ATOM 683 C CA . GLU A 1 89 ? 9.482 11.238 1.141 1.00 89.19 89 GLU A CA 1
ATOM 684 C C . GLU A 1 89 ? 9.728 10.063 0.185 1.00 89.19 89 GLU A C 1
ATOM 686 O O . GLU A 1 89 ? 10.857 9.791 -0.220 1.00 89.19 89 GLU A O 1
ATOM 691 N N . CYS A 1 90 ? 8.658 9.366 -0.207 1.00 90.12 90 CYS A N 1
ATOM 692 C CA . CYS A 1 90 ? 8.731 8.339 -1.243 1.00 90.12 90 CYS A CA 1
ATOM 693 C C . CYS A 1 90 ? 9.085 8.961 -2.599 1.00 90.12 90 CYS A C 1
ATOM 695 O O . CYS A 1 90 ? 8.297 9.723 -3.155 1.00 90.12 90 CYS A O 1
ATOM 697 N N . GLN A 1 91 ? 10.191 8.534 -3.203 1.00 92.62 91 GLN A N 1
ATOM 698 C CA . GLN A 1 91 ? 10.684 9.114 -4.458 1.00 92.62 91 GLN A CA 1
ATOM 699 C C . GLN A 1 91 ? 9.842 8.768 -5.706 1.00 92.62 91 GLN A C 1
ATOM 701 O O . GLN A 1 91 ? 10.097 9.300 -6.782 1.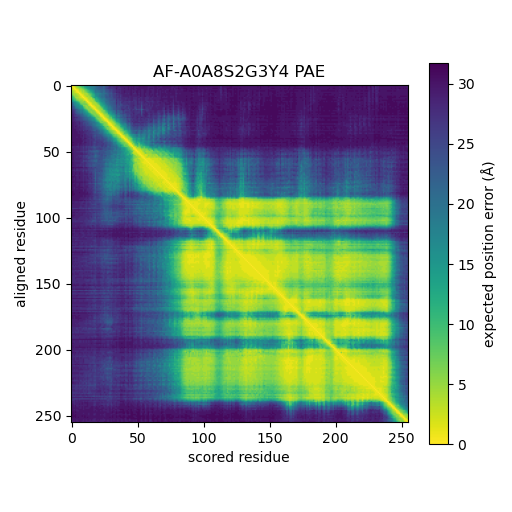00 92.62 91 GLN A O 1
ATOM 706 N N . LEU A 1 92 ? 8.825 7.900 -5.593 1.00 89.56 92 LEU A N 1
ATOM 707 C CA . LEU A 1 92 ? 7.936 7.536 -6.711 1.00 89.56 92 LEU A CA 1
ATOM 708 C C . LEU A 1 92 ? 6.553 8.199 -6.662 1.00 89.56 92 LEU A C 1
ATOM 710 O O . LEU A 1 92 ? 5.968 8.493 -7.714 1.00 89.56 92 LEU A O 1
ATOM 714 N N . CYS A 1 93 ? 6.007 8.400 -5.462 1.00 87.12 93 CYS A N 1
ATOM 715 C CA . CYS A 1 93 ? 4.649 8.919 -5.268 1.00 87.12 93 CYS A CA 1
ATOM 716 C C . CYS A 1 93 ? 4.561 10.135 -4.340 1.00 87.12 93 CYS A C 1
ATOM 718 O O . CYS A 1 93 ? 3.454 10.598 -4.079 1.00 87.12 93 CYS A O 1
ATOM 720 N N . SER A 1 94 ? 5.690 10.631 -3.827 1.00 87.50 94 SER A N 1
ATOM 721 C CA . SER A 1 94 ? 5.765 11.789 -2.929 1.00 87.50 94 SER A CA 1
ATOM 722 C C . SER A 1 94 ? 4.993 11.649 -1.613 1.00 87.50 94 SER A C 1
ATOM 724 O O . SER A 1 94 ? 4.739 12.624 -0.911 1.00 87.50 94 SER A O 1
ATOM 726 N N . SER A 1 95 ? 4.608 10.425 -1.232 1.00 83.38 95 SER A N 1
ATOM 727 C CA . SER A 1 95 ? 3.984 10.190 0.070 1.00 83.38 95 SER A CA 1
ATOM 728 C C . SER A 1 95 ? 5.012 10.355 1.188 1.00 83.38 95 SER A C 1
ATOM 730 O O . SER A 1 95 ? 6.068 9.718 1.135 1.00 83.38 95 SER A O 1
ATOM 732 N N . ILE A 1 96 ? 4.661 11.113 2.224 1.00 84.31 96 ILE A N 1
ATOM 733 C CA . ILE A 1 96 ? 5.470 11.283 3.434 1.00 84.31 96 ILE A CA 1
ATOM 734 C C . ILE A 1 96 ? 5.348 10.019 4.298 1.00 84.31 96 ILE A C 1
ATOM 736 O O . ILE A 1 96 ? 4.244 9.494 4.494 1.00 84.31 96 ILE A O 1
ATOM 740 N N . LYS A 1 97 ? 6.476 9.501 4.790 1.00 85.50 97 LYS A N 1
ATOM 741 C CA . LYS A 1 97 ? 6.549 8.297 5.628 1.00 85.50 97 LYS A CA 1
ATOM 742 C C . LYS A 1 97 ? 7.492 8.502 6.806 1.00 85.50 97 LYS A C 1
ATOM 744 O O . LYS A 1 97 ? 8.417 9.298 6.687 1.00 85.50 97 LYS A O 1
ATOM 749 N N . PRO A 1 98 ? 7.277 7.822 7.946 1.00 84.38 98 PRO A N 1
ATOM 750 C CA . PRO A 1 98 ? 8.215 7.893 9.057 1.00 84.38 98 PRO A CA 1
ATOM 751 C C . PRO A 1 98 ? 9.623 7.510 8.600 1.00 84.38 98 PRO A C 1
ATOM 753 O O . PRO A 1 98 ? 9.799 6.608 7.774 1.00 84.38 98 PRO A O 1
ATOM 756 N N . LYS A 1 99 ? 10.624 8.206 9.124 1.00 84.69 99 LYS A N 1
ATOM 757 C CA . LYS A 1 99 ? 12.011 8.022 8.718 1.00 84.69 99 LYS A CA 1
ATOM 758 C C . LYS A 1 99 ? 12.463 6.576 8.911 1.00 84.69 99 LYS A C 1
ATOM 760 O O . LYS A 1 99 ? 12.176 5.964 9.938 1.00 84.69 99 LYS A O 1
ATOM 765 N N . GLY A 1 100 ? 13.165 6.033 7.918 1.00 85.25 100 GLY A N 1
ATOM 766 C CA . GLY A 1 100 ? 13.660 4.650 7.950 1.00 85.25 100 GLY A CA 1
ATOM 767 C C . GLY A 1 100 ? 12.616 3.565 7.649 1.00 85.25 100 GLY A C 1
ATOM 768 O O . GLY A 1 100 ? 12.925 2.386 7.781 1.00 85.25 100 GLY A O 1
ATOM 769 N N . THR A 1 101 ? 11.402 3.933 7.224 1.00 87.75 101 THR A N 1
ATOM 770 C CA . THR A 1 101 ? 10.363 2.969 6.792 1.00 87.75 101 THR A CA 1
ATOM 771 C C . THR A 1 101 ? 10.288 2.779 5.273 1.00 87.75 101 THR A C 1
ATOM 773 O O . THR A 1 101 ? 9.495 1.973 4.785 1.00 87.75 101 THR A O 1
ATOM 776 N N . LEU A 1 102 ? 11.088 3.529 4.508 1.00 91.56 102 LEU A N 1
ATOM 777 C CA . LEU A 1 102 ? 11.159 3.394 3.055 1.00 91.56 102 LEU A CA 1
ATOM 778 C C . LEU A 1 102 ? 12.012 2.183 2.650 1.00 91.56 102 LEU A C 1
ATOM 780 O O . LEU A 1 102 ? 13.025 1.872 3.271 1.00 91.56 102 LEU A O 1
ATOM 784 N N . TYR A 1 103 ? 11.619 1.540 1.557 1.00 93.25 103 TYR A N 1
ATOM 785 C CA . TYR A 1 103 ? 12.306 0.410 0.942 1.00 93.25 103 TYR A CA 1
ATOM 786 C C . TYR A 1 103 ? 13.246 0.890 -0.157 1.00 93.25 103 TYR A C 1
ATOM 788 O O . TYR A 1 103 ? 12.937 1.844 -0.867 1.00 93.25 103 TYR A O 1
ATOM 796 N N . SER A 1 104 ? 14.363 0.192 -0.335 1.00 93.88 104 SER A N 1
ATOM 797 C CA . SER A 1 104 ? 15.323 0.471 -1.403 1.00 93.88 104 SER A CA 1
ATOM 798 C C . SER A 1 104 ? 14.965 -0.290 -2.682 1.00 93.88 104 SER A C 1
ATOM 800 O O . SER A 1 104 ? 14.718 -1.497 -2.644 1.00 93.88 104 SER A O 1
ATOM 802 N N . LEU A 1 105 ? 14.970 0.407 -3.816 1.00 92.69 105 LEU A N 1
ATOM 803 C CA . LEU A 1 105 ? 14.893 -0.160 -5.160 1.00 92.69 105 LEU A CA 1
ATOM 804 C C . LEU A 1 105 ? 16.154 0.194 -5.941 1.00 92.69 105 LEU A C 1
ATOM 806 O O . LEU A 1 105 ? 16.580 1.350 -5.948 1.00 92.69 105 LEU A O 1
ATOM 810 N N . SER A 1 106 ? 16.730 -0.794 -6.625 1.00 90.00 106 SER A N 1
ATOM 811 C CA . SER A 1 106 ? 17.973 -0.616 -7.378 1.00 90.00 106 SER A CA 1
ATOM 812 C C . SER A 1 106 ? 17.721 -0.406 -8.877 1.00 90.00 106 SER A C 1
ATOM 814 O O . SER A 1 106 ? 16.834 -1.052 -9.452 1.00 90.00 106 SER A O 1
ATOM 816 N N . PRO A 1 107 ? 18.518 0.454 -9.537 1.00 87.81 107 PRO A N 1
ATOM 817 C CA . PRO A 1 107 ? 18.549 0.526 -10.991 1.00 87.81 107 PRO A CA 1
ATOM 818 C C . PRO A 1 107 ? 19.152 -0.758 -11.577 1.00 87.81 107 PRO A C 1
ATOM 820 O O . PRO A 1 107 ? 19.813 -1.528 -10.875 1.00 87.81 107 PRO A O 1
ATOM 823 N N . ALA A 1 108 ? 18.949 -0.985 -12.876 1.00 79.12 108 ALA A N 1
ATOM 824 C CA . ALA A 1 108 ? 19.649 -2.055 -13.584 1.00 79.12 108 ALA A CA 1
ATOM 825 C C . ALA A 1 108 ? 21.167 -1.795 -13.571 1.00 79.12 108 ALA A C 1
ATOM 827 O O . ALA A 1 108 ? 21.615 -0.709 -13.942 1.00 79.12 108 ALA A O 1
ATOM 828 N N . ARG A 1 109 ? 21.956 -2.778 -13.123 1.00 71.00 109 ARG A N 1
ATOM 829 C CA . ARG A 1 109 ? 23.427 -2.726 -13.130 1.00 71.00 109 ARG A CA 1
ATOM 830 C C . ARG A 1 109 ? 23.979 -3.463 -14.350 1.00 71.00 109 ARG A C 1
ATOM 832 O O . ARG A 1 109 ? 23.322 -4.343 -14.900 1.00 71.00 109 ARG A O 1
ATOM 839 N N . THR A 1 110 ? 25.196 -3.114 -14.763 1.00 57.03 110 THR A N 1
ATOM 840 C CA . THR A 1 110 ? 25.980 -3.919 -15.710 1.00 57.03 110 THR A CA 1
ATOM 841 C C . THR A 1 110 ? 26.255 -5.282 -15.076 1.00 57.03 110 THR A C 1
ATOM 843 O O . THR A 1 110 ? 26.912 -5.350 -14.041 1.00 57.03 110 THR A O 1
ATOM 846 N N . LEU A 1 111 ? 25.681 -6.325 -15.671 1.00 54.56 111 LEU A N 1
ATOM 847 C CA . LEU A 1 111 ? 25.556 -7.681 -15.137 1.00 54.56 111 LEU A CA 1
ATOM 848 C C . LEU A 1 111 ? 26.909 -8.316 -14.769 1.00 54.56 111 LEU A C 1
ATOM 850 O O . LEU A 1 111 ? 27.794 -8.434 -15.615 1.00 54.56 111 LEU A O 1
ATOM 854 N N . THR A 1 112 ? 27.021 -8.801 -13.535 1.00 56.38 112 THR A N 1
ATOM 855 C CA . THR A 1 112 ? 27.697 -10.071 -13.234 1.00 56.38 112 THR A CA 1
ATOM 856 C C . THR A 1 112 ? 26.618 -11.158 -13.157 1.00 56.38 112 THR A C 1
ATOM 858 O O . THR A 1 112 ? 25.479 -10.871 -12.787 1.00 56.38 112 THR A O 1
ATOM 861 N N . ASP A 1 113 ? 26.938 -12.400 -13.530 1.00 53.66 113 ASP A N 1
ATOM 862 C CA . ASP A 1 113 ? 25.949 -13.486 -13.684 1.00 53.66 113 ASP A CA 1
ATOM 863 C C . ASP A 1 113 ? 25.157 -13.821 -12.399 1.00 53.66 113 ASP A C 1
ATOM 865 O O . ASP A 1 113 ? 24.067 -14.387 -12.474 1.00 53.66 113 ASP A O 1
ATOM 869 N N . GLU A 1 114 ? 25.646 -13.430 -11.217 1.00 60.41 114 GLU A N 1
ATOM 870 C CA . GLU A 1 114 ? 24.948 -13.632 -9.936 1.00 60.41 114 GLU A CA 1
ATOM 871 C C . GLU A 1 114 ? 23.810 -12.618 -9.684 1.00 60.41 114 GLU A C 1
ATOM 873 O O . GLU A 1 114 ? 22.826 -12.938 -9.009 1.00 60.41 114 GLU A O 1
ATOM 878 N N . ASP A 1 115 ? 23.878 -11.424 -10.284 1.00 57.66 115 ASP A N 1
ATOM 879 C CA . ASP A 1 115 ? 22.932 -10.322 -10.040 1.00 57.66 115 ASP A CA 1
ATOM 880 C C . ASP A 1 115 ? 21.639 -10.428 -10.875 1.00 57.66 115 ASP A C 1
ATOM 882 O O . ASP A 1 115 ? 20.664 -9.718 -10.617 1.00 57.66 115 ASP A O 1
ATOM 886 N N . ALA A 1 116 ? 21.587 -11.339 -11.856 1.00 61.28 116 ALA A N 1
ATOM 88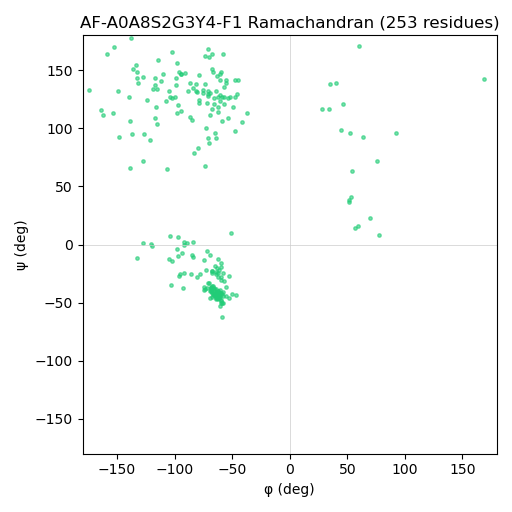7 C CA . ALA A 1 116 ? 20.439 -11.503 -12.755 1.00 61.28 116 ALA A CA 1
ATOM 888 C C . ALA A 1 116 ? 19.153 -11.972 -12.044 1.00 61.28 116 ALA A C 1
ATOM 890 O O . ALA A 1 116 ? 18.056 -11.814 -12.575 1.00 61.28 116 ALA A O 1
ATOM 891 N N . SER A 1 117 ? 19.280 -12.536 -10.840 1.00 70.50 117 SER A N 1
ATOM 892 C CA . SER A 1 117 ? 18.155 -13.038 -10.043 1.00 70.50 117 SER A CA 1
ATOM 893 C C . SER A 1 117 ? 17.464 -11.968 -9.187 1.00 70.50 117 SER A C 1
ATOM 895 O O . SER A 1 117 ? 16.409 -12.241 -8.610 1.00 70.50 117 SER A O 1
ATOM 897 N N . GLN A 1 118 ? 18.028 -10.757 -9.087 1.00 80.81 118 GLN A N 1
ATOM 898 C CA . GLN A 1 118 ? 17.471 -9.697 -8.248 1.00 80.81 118 GLN A CA 1
ATOM 899 C C . GLN A 1 118 ? 16.544 -8.740 -9.015 1.00 80.81 118 GLN A C 1
ATOM 901 O O . GLN A 1 118 ? 16.805 -8.400 -10.175 1.00 80.81 118 GLN A O 1
ATOM 906 N N . PRO A 1 119 ? 15.492 -8.216 -8.352 1.00 87.44 119 PRO A N 1
ATOM 907 C CA . PRO A 1 119 ? 14.656 -7.169 -8.914 1.00 87.44 119 PRO A CA 1
ATOM 908 C C . PRO A 1 119 ? 15.463 -5.929 -9.288 1.00 87.44 119 PRO A C 1
ATOM 910 O O . PRO A 1 119 ? 16.077 -5.284 -8.436 1.00 87.44 119 PRO A O 1
ATOM 913 N N . SER A 1 120 ? 15.414 -5.567 -10.568 1.00 87.50 120 SER A N 1
ATOM 914 C CA . SER A 1 120 ? 16.056 -4.367 -11.092 1.00 87.50 120 SER A CA 1
ATOM 915 C C . SER A 1 120 ? 15.112 -3.574 -11.988 1.00 87.50 120 SER A C 1
ATOM 917 O O . SER A 1 120 ? 14.283 -4.124 -12.721 1.00 87.50 120 SER A O 1
ATOM 919 N N . PHE A 1 121 ? 15.228 -2.249 -11.902 1.00 89.69 121 PHE A N 1
ATOM 920 C CA . PHE A 1 121 ? 14.291 -1.318 -12.523 1.00 89.69 121 PHE A CA 1
ATOM 921 C C . PHE A 1 121 ? 15.057 -0.315 -13.398 1.00 89.69 121 PHE A C 1
ATOM 923 O O . PHE A 1 121 ? 15.529 0.700 -12.889 1.00 89.69 121 PHE A O 1
ATOM 930 N N . PRO A 1 122 ? 15.190 -0.566 -14.717 1.00 86.94 122 PRO A N 1
ATOM 931 C CA . PRO A 1 122 ? 16.014 0.257 -15.614 1.00 86.94 122 PRO A CA 1
ATOM 932 C C . PRO A 1 122 ? 15.584 1.721 -15.726 1.00 86.94 122 PRO A C 1
ATOM 934 O O . PRO A 1 122 ? 16.376 2.568 -16.120 1.00 86.94 122 PRO A O 1
ATOM 937 N N . PHE A 1 123 ? 14.324 2.027 -15.407 1.00 88.12 123 PHE A N 1
ATOM 938 C CA . PHE A 1 123 ? 13.818 3.398 -15.424 1.00 88.12 123 PHE A CA 1
ATOM 939 C C . PHE A 1 123 ? 14.319 4.236 -14.235 1.00 88.12 123 PHE A C 1
ATOM 941 O O . PHE A 1 123 ? 14.162 5.456 -14.246 1.00 88.12 123 PHE A O 1
ATOM 948 N N . LEU A 1 124 ? 14.899 3.605 -13.207 1.00 89.25 124 LEU A N 1
ATOM 949 C CA . LEU A 1 124 ? 15.540 4.305 -12.100 1.00 89.25 124 LEU A CA 1
ATOM 950 C C . LEU A 1 124 ? 16.942 4.751 -12.525 1.00 89.25 124 LEU A C 1
ATOM 952 O O . LEU A 1 124 ? 17.724 3.959 -13.042 1.00 89.25 124 LEU A O 1
ATOM 956 N N . GLN A 1 125 ? 17.275 6.017 -12.277 1.00 86.38 125 GLN A N 1
ATOM 957 C CA . GLN A 1 125 ? 18.613 6.561 -12.550 1.00 86.38 125 GLN A CA 1
ATOM 958 C C . GLN A 1 125 ? 19.621 6.207 -11.447 1.00 86.38 125 GLN A C 1
ATOM 960 O O . GLN A 1 125 ? 20.822 6.126 -11.687 1.00 86.38 125 GLN A O 1
ATOM 965 N N . SER A 1 126 ? 19.130 6.008 -10.227 1.00 89.31 126 SER A N 1
ATOM 966 C CA . SER A 1 126 ? 19.907 5.679 -9.039 1.00 89.31 126 SER A CA 1
ATOM 967 C C . SER A 1 126 ? 19.041 4.888 -8.060 1.00 89.31 126 SER A C 1
ATOM 969 O O . SER A 1 126 ? 17.825 4.757 -8.242 1.00 89.31 126 SER A O 1
ATOM 971 N N . THR A 1 127 ? 19.667 4.341 -7.017 1.00 91.00 127 THR A N 1
ATOM 972 C CA . THR A 1 127 ? 18.941 3.690 -5.925 1.00 91.00 127 THR A CA 1
ATOM 973 C C . THR A 1 127 ? 17.887 4.636 -5.364 1.00 91.00 127 THR A C 1
ATOM 975 O O . THR A 1 127 ? 18.204 5.766 -4.993 1.00 91.00 127 THR A O 1
ATOM 978 N N . SER A 1 128 ? 16.643 4.168 -5.314 1.00 93.31 128 SER A N 1
ATOM 979 C CA . SER A 1 128 ? 15.493 4.966 -4.896 1.00 93.31 128 SER A CA 1
ATOM 980 C C . SER A 1 128 ? 14.855 4.398 -3.631 1.00 93.31 128 SER A C 1
ATOM 982 O O . SER A 1 128 ? 14.661 3.190 -3.519 1.00 93.31 128 SER A O 1
ATOM 984 N N . PHE A 1 129 ? 14.489 5.273 -2.700 1.00 93.94 129 PHE A N 1
ATOM 985 C CA . PHE A 1 129 ? 13.773 4.967 -1.470 1.00 93.94 129 PHE A CA 1
ATOM 986 C C . PHE A 1 129 ? 12.281 5.234 -1.650 1.00 93.94 129 PHE A C 1
ATOM 988 O O . PHE A 1 129 ? 11.848 6.346 -1.969 1.00 93.94 129 PHE A O 1
ATOM 995 N N . VAL A 1 130 ? 11.475 4.193 -1.475 1.00 93.12 130 VAL A N 1
ATOM 996 C CA . VAL A 1 130 ? 10.060 4.197 -1.849 1.00 93.12 130 VAL A CA 1
ATOM 997 C C . VAL A 1 130 ? 9.193 3.631 -0.733 1.00 93.12 130 VAL A C 1
ATOM 999 O O . VAL A 1 130 ? 9.647 2.847 0.093 1.00 93.12 130 VAL A O 1
ATOM 1002 N N . CYS A 1 131 ? 7.924 4.027 -0.677 1.00 90.31 131 CYS A N 1
ATOM 1003 C CA . CYS A 1 131 ? 7.007 3.500 0.329 1.00 90.31 131 CYS A CA 1
ATOM 1004 C C . CYS A 1 131 ? 6.658 2.028 0.061 1.00 90.31 131 CYS A C 1
ATOM 1006 O O . CYS A 1 131 ? 6.763 1.550 -1.071 1.00 90.31 131 CYS A O 1
ATOM 1008 N N . THR A 1 132 ? 6.157 1.341 1.091 1.00 89.31 132 THR A N 1
ATOM 1009 C CA . THR A 1 132 ? 5.733 -0.070 1.057 1.00 89.31 132 THR A CA 1
ATOM 1010 C C . THR A 1 132 ? 4.854 -0.413 -0.147 1.00 89.31 132 THR A C 1
ATOM 1012 O O . THR A 1 132 ? 5.070 -1.421 -0.809 1.00 89.31 132 THR A O 1
ATOM 1015 N N . LEU A 1 133 ? 3.885 0.448 -0.478 1.00 89.25 133 LEU A N 1
ATOM 1016 C CA . LEU A 1 133 ? 2.979 0.200 -1.598 1.00 89.25 133 LEU A CA 1
ATOM 1017 C C . LEU A 1 133 ? 3.688 0.286 -2.951 1.00 89.25 133 LEU A C 1
ATOM 1019 O O . LEU A 1 133 ? 3.489 -0.574 -3.802 1.00 89.25 133 LEU A O 1
ATOM 1023 N N . CYS A 1 134 ? 4.511 1.318 -3.158 1.00 91.00 134 CYS A N 1
ATOM 1024 C CA . CYS A 1 134 ? 5.272 1.457 -4.399 1.00 91.00 134 CYS A CA 1
ATOM 1025 C C . CYS A 1 134 ? 6.270 0.309 -4.560 1.00 91.00 134 CYS A C 1
ATOM 1027 O O . CYS A 1 134 ? 6.432 -0.192 -5.670 1.00 91.00 134 CYS A O 1
ATOM 1029 N N . TYR A 1 135 ? 6.890 -0.116 -3.455 1.00 92.94 135 TYR A N 1
ATOM 1030 C CA . TYR A 1 135 ? 7.779 -1.267 -3.419 1.00 92.94 135 TYR A CA 1
ATOM 1031 C C . TYR A 1 135 ? 7.058 -2.535 -3.879 1.00 92.94 135 TYR A C 1
ATOM 1033 O O . TYR A 1 135 ? 7.404 -3.076 -4.927 1.00 92.94 135 TYR A O 1
ATOM 1041 N N . PHE A 1 136 ? 6.013 -2.971 -3.167 1.00 91.88 136 PHE A N 1
ATOM 1042 C CA . PHE A 1 136 ? 5.330 -4.222 -3.505 1.00 91.88 136 PHE A CA 1
ATOM 1043 C C . PHE A 1 136 ? 4.699 -4.192 -4.894 1.00 91.88 136 PHE A C 1
ATOM 1045 O O . PHE A 1 136 ? 4.847 -5.147 -5.644 1.00 91.88 136 PHE A O 1
ATOM 1052 N N . ASN A 1 137 ? 4.103 -3.067 -5.294 1.00 91.44 137 ASN A N 1
ATOM 1053 C CA . ASN A 1 137 ? 3.565 -2.898 -6.640 1.00 91.44 137 ASN A CA 1
ATOM 1054 C C . ASN A 1 137 ? 4.614 -3.148 -7.740 1.00 91.44 137 ASN A C 1
ATOM 1056 O O . ASN A 1 137 ? 4.324 -3.812 -8.733 1.00 91.44 137 ASN A O 1
ATOM 1060 N N . LEU A 1 138 ? 5.831 -2.620 -7.580 1.00 93.31 138 LEU A N 1
ATOM 1061 C CA . LEU A 1 138 ? 6.898 -2.815 -8.561 1.00 93.31 138 LEU A CA 1
ATOM 1062 C C . LEU A 1 138 ? 7.496 -4.224 -8.506 1.00 93.31 138 LEU A C 1
ATOM 1064 O O . LEU A 1 138 ? 7.799 -4.786 -9.557 1.00 93.31 138 LEU A O 1
ATOM 1068 N N . ILE A 1 139 ? 7.627 -4.809 -7.314 1.00 93.19 139 ILE A N 1
ATOM 1069 C CA . ILE A 1 139 ? 8.102 -6.187 -7.132 1.00 93.19 139 ILE A CA 1
ATOM 1070 C C . ILE A 1 139 ? 7.126 -7.197 -7.742 1.00 93.19 139 ILE A C 1
ATOM 1072 O O . ILE A 1 139 ? 7.560 -8.111 -8.444 1.00 93.19 139 ILE A O 1
ATOM 1076 N N . ASP A 1 140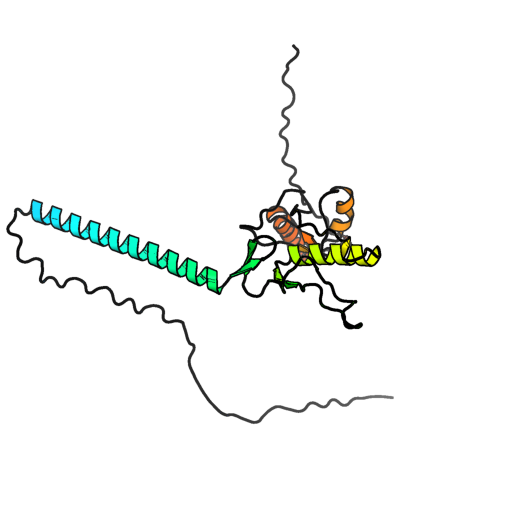 ? 5.820 -7.019 -7.541 1.00 90.94 140 ASP A N 1
ATOM 1077 C CA . ASP A 1 140 ? 4.798 -7.889 -8.124 1.00 90.94 140 ASP A CA 1
ATOM 1078 C C . ASP A 1 140 ? 4.822 -7.798 -9.659 1.00 90.94 140 ASP A C 1
ATOM 1080 O O . ASP A 1 140 ? 4.842 -8.823 -10.341 1.00 90.94 140 ASP A O 1
ATOM 1084 N N . GLN A 1 141 ? 4.925 -6.586 -10.221 1.00 92.75 141 GLN A N 1
ATOM 1085 C CA . GLN A 1 141 ? 5.076 -6.390 -11.669 1.00 92.75 141 GLN A CA 1
ATOM 1086 C C . GLN A 1 141 ? 6.366 -7.014 -12.215 1.00 92.75 141 GLN A C 1
ATOM 1088 O O . GLN A 1 141 ? 6.327 -7.694 -13.239 1.00 92.75 141 GLN A O 1
ATOM 1093 N N . TRP A 1 142 ? 7.502 -6.829 -11.535 1.00 92.44 142 TRP A N 1
ATOM 1094 C CA . TRP A 1 142 ? 8.771 -7.448 -11.927 1.00 92.44 142 TRP A CA 1
ATOM 1095 C C . TRP A 1 142 ? 8.651 -8.975 -11.928 1.00 92.44 142 TRP A C 1
ATOM 1097 O O . TRP A 1 142 ? 8.969 -9.614 -12.926 1.00 92.44 142 TRP A O 1
ATOM 1107 N N . THR A 1 143 ? 8.084 -9.547 -10.865 1.00 91.06 143 THR A N 1
ATOM 1108 C CA . THR A 1 143 ? 7.871 -10.994 -10.725 1.00 91.06 143 THR A CA 1
ATOM 1109 C C . THR A 1 143 ? 6.970 -11.544 -11.832 1.00 91.06 143 THR A C 1
ATOM 1111 O O . THR A 1 143 ? 7.206 -12.638 -12.345 1.00 91.06 143 THR A O 1
ATOM 1114 N N . LEU A 1 144 ? 5.931 -10.801 -12.224 1.00 91.00 144 LEU A N 1
ATOM 1115 C CA . LEU A 1 144 ? 5.073 -11.166 -13.352 1.00 91.00 144 LEU A CA 1
ATOM 1116 C C . LEU A 1 144 ? 5.841 -11.136 -14.679 1.00 91.00 144 LEU A C 1
ATOM 1118 O O . LEU A 1 144 ? 5.708 -12.068 -15.471 1.00 91.00 144 LEU A O 1
ATOM 1122 N N . TYR A 1 145 ? 6.669 -10.114 -14.904 1.00 92.56 145 TYR A N 1
ATOM 1123 C CA . TYR A 1 145 ? 7.494 -10.013 -16.107 1.00 92.56 145 TYR A CA 1
ATOM 1124 C C . TYR A 1 145 ? 8.563 -11.106 -16.197 1.00 92.56 145 TYR A C 1
ATOM 1126 O O . TYR A 1 145 ? 8.759 -11.649 -17.284 1.00 92.56 145 TYR A O 1
ATOM 1134 N N . GLU A 1 146 ? 9.192 -11.475 -15.079 1.00 90.38 146 GLU A N 1
ATOM 1135 C CA . GLU A 1 146 ? 10.109 -12.620 -15.005 1.00 90.38 146 GLU A CA 1
ATOM 1136 C C . GLU A 1 146 ? 9.396 -13.923 -15.380 1.00 90.38 146 GLU A C 1
ATOM 1138 O O . GLU A 1 146 ? 9.843 -14.649 -16.263 1.00 90.38 146 GLU A O 1
ATOM 1143 N N . LYS A 1 147 ? 8.219 -14.187 -14.796 1.00 90.88 147 LYS A N 1
ATOM 1144 C CA . LYS A 1 147 ? 7.419 -15.386 -15.111 1.00 90.88 147 LYS A CA 1
ATOM 1145 C C . LYS A 1 147 ? 7.007 -15.465 -16.582 1.00 90.88 147 LYS A C 1
ATOM 1147 O O . LYS A 1 147 ? 6.841 -16.559 -17.113 1.00 90.88 147 LYS A O 1
ATOM 1152 N N . GLN A 1 148 ? 6.818 -14.318 -17.230 1.00 92.88 148 GLN A N 1
ATOM 1153 C CA . GLN A 1 148 ? 6.455 -14.220 -18.645 1.00 92.88 148 GLN A CA 1
ATOM 1154 C C . GLN A 1 148 ? 7.675 -14.164 -19.580 1.00 92.88 148 GLN A C 1
ATOM 1156 O O . GLN A 1 148 ? 7.493 -14.059 -20.791 1.00 92.88 148 GLN A O 1
ATOM 1161 N N . ASN A 1 149 ? 8.902 -14.238 -19.048 1.00 89.88 149 ASN A N 1
ATOM 1162 C CA . ASN A 1 149 ? 10.154 -14.077 -19.794 1.00 89.88 149 ASN A CA 1
ATOM 1163 C C . ASN A 1 149 ? 10.192 -12.787 -20.638 1.00 89.88 149 ASN A C 1
ATOM 1165 O O . ASN A 1 149 ? 10.719 -12.762 -21.753 1.00 89.88 149 ASN A O 1
ATOM 1169 N N . ILE A 1 150 ? 9.606 -11.699 -20.125 1.00 88.69 150 ILE A N 1
ATOM 1170 C CA . ILE A 1 150 ? 9.606 -10.406 -20.813 1.00 88.69 150 ILE A CA 1
ATOM 1171 C C . ILE A 1 150 ? 10.966 -9.741 -20.612 1.00 88.69 150 ILE A C 1
ATOM 1173 O O . ILE A 1 150 ? 11.411 -9.511 -19.484 1.00 88.69 150 ILE A O 1
ATOM 1177 N N . THR A 1 151 ? 11.620 -9.400 -21.721 1.00 86.06 151 THR A N 1
ATOM 1178 C CA . THR A 1 151 ? 12.920 -8.727 -21.719 1.00 86.06 151 THR A CA 1
ATOM 1179 C C . THR A 1 151 ? 12.822 -7.344 -21.075 1.00 86.06 151 THR A C 1
ATOM 1181 O O . THR A 1 151 ? 11.801 -6.664 -21.182 1.00 86.06 151 THR A O 1
ATOM 1184 N N . SER A 1 152 ? 13.877 -6.933 -20.367 1.00 82.88 152 SER A N 1
ATOM 1185 C CA . SER A 1 152 ? 13.880 -5.732 -19.517 1.00 82.88 152 SER A CA 1
ATOM 1186 C C . SER A 1 152 ? 13.483 -4.444 -20.261 1.00 82.88 152 SER A C 1
ATOM 1188 O O . SER A 1 152 ? 12.734 -3.627 -19.732 1.00 82.88 152 SER A O 1
ATOM 1190 N N . ASP A 1 153 ? 13.890 -4.316 -21.526 1.00 83.94 153 ASP A N 1
ATOM 1191 C CA . ASP A 1 153 ? 13.573 -3.210 -22.443 1.00 83.94 153 ASP A CA 1
ATOM 1192 C C . ASP A 1 153 ? 12.079 -3.092 -22.793 1.00 83.94 153 ASP A C 1
ATOM 1194 O O . ASP A 1 153 ? 11.604 -2.012 -23.143 1.00 83.94 153 ASP A O 1
ATOM 1198 N N . LYS A 1 154 ? 11.322 -4.189 -22.681 1.00 87.62 154 LYS A N 1
ATOM 1199 C CA . LYS A 1 154 ? 9.888 -4.238 -23.007 1.00 87.62 154 LYS A CA 1
ATOM 1200 C C . LYS A 1 154 ? 8.984 -4.068 -21.790 1.00 87.62 154 LYS A C 1
ATOM 1202 O O . LYS A 1 154 ? 7.771 -3.923 -21.953 1.00 87.62 154 LYS A O 1
ATOM 1207 N N . ARG A 1 155 ? 9.541 -4.093 -20.576 1.00 91.19 155 ARG A N 1
ATOM 1208 C CA . ARG A 1 155 ? 8.768 -3.989 -19.331 1.00 91.19 155 ARG A CA 1
ATOM 1209 C C . ARG A 1 155 ? 8.236 -2.572 -19.160 1.00 91.19 155 ARG A C 1
ATOM 1211 O O . ARG A 1 155 ? 8.985 -1.601 -19.228 1.00 91.19 155 ARG A O 1
ATOM 1218 N N . LYS A 1 156 ? 6.937 -2.450 -18.891 1.00 91.25 156 LYS A N 1
ATOM 1219 C CA . LYS A 1 156 ? 6.284 -1.167 -18.606 1.00 91.25 156 LYS A CA 1
ATOM 1220 C C . LYS A 1 156 ? 5.775 -1.171 -17.178 1.00 91.25 156 LYS A C 1
ATOM 1222 O O . LYS A 1 156 ? 4.770 -1.808 -16.880 1.00 91.25 156 LYS A O 1
ATOM 1227 N N . TYR A 1 157 ? 6.485 -0.480 -16.299 1.00 90.81 157 TYR A N 1
ATOM 1228 C CA . TYR A 1 157 ? 6.088 -0.390 -14.903 1.00 90.81 157 TYR A CA 1
ATOM 1229 C C . TYR A 1 157 ? 5.060 0.721 -14.697 1.00 90.81 157 TYR A C 1
ATOM 1231 O O . TYR A 1 157 ? 5.223 1.833 -15.201 1.00 90.81 157 TYR A O 1
ATOM 1239 N N . GLN A 1 158 ? 4.007 0.420 -13.946 1.00 89.00 158 GLN A N 1
ATOM 1240 C CA . GLN A 1 158 ? 2.938 1.358 -13.610 1.00 89.00 158 GLN A CA 1
ATOM 1241 C C . GLN A 1 158 ? 2.990 1.727 -12.129 1.00 89.00 158 GLN A C 1
ATOM 1243 O O . GLN A 1 158 ? 3.349 0.900 -11.288 1.00 89.00 158 GLN A O 1
ATOM 1248 N N . LYS A 1 159 ? 2.619 2.970 -11.800 1.00 82.56 159 LYS A N 1
ATOM 1249 C CA . LYS A 1 159 ? 2.438 3.401 -10.407 1.00 82.56 159 LYS A CA 1
ATOM 1250 C C . LYS A 1 159 ? 1.228 2.683 -9.792 1.00 82.56 159 LYS A C 1
ATOM 1252 O O . LYS A 1 159 ? 0.303 2.353 -10.529 1.00 82.56 159 LYS A O 1
ATOM 1257 N N . PRO A 1 160 ? 1.212 2.459 -8.468 1.00 82.56 160 PRO A N 1
ATOM 1258 C CA . PRO A 1 160 ? 0.061 1.841 -7.830 1.00 82.56 160 PRO A CA 1
ATOM 1259 C C . PRO A 1 160 ? -1.161 2.763 -7.913 1.00 82.56 160 PRO A C 1
ATOM 1261 O O . PRO A 1 160 ? -1.111 3.907 -7.457 1.00 82.56 160 PRO A O 1
ATOM 1264 N N . GLU A 1 161 ? -2.265 2.244 -8.445 1.00 81.69 161 GLU A N 1
ATOM 1265 C CA . GLU A 1 161 ? -3.588 2.850 -8.303 1.00 81.69 161 GLU A CA 1
ATOM 1266 C C . GLU A 1 161 ? -4.213 2.386 -6.992 1.00 81.69 161 GLU A C 1
ATOM 1268 O O . GLU A 1 161 ? -4.595 1.231 -6.812 1.00 81.69 161 GLU A O 1
ATOM 1273 N N . ALA A 1 162 ? -4.267 3.298 -6.037 1.00 83.25 162 ALA A N 1
ATOM 1274 C CA . ALA A 1 162 ? -4.562 2.980 -4.658 1.00 83.25 162 ALA A CA 1
ATOM 1275 C C . ALA A 1 162 ? -6.048 2.863 -4.364 1.00 83.25 162 ALA A C 1
ATOM 1277 O O . ALA A 1 162 ? -6.640 3.773 -3.795 1.00 83.25 162 ALA A O 1
ATOM 1278 N N . HIS A 1 163 ? -6.648 1.738 -4.709 1.00 86.44 163 HIS A N 1
ATOM 1279 C CA . HIS A 1 163 ? -8.030 1.461 -4.347 1.00 86.44 163 HIS A CA 1
ATOM 1280 C C . HIS A 1 163 ? -8.084 0.571 -3.108 1.00 86.44 163 HIS A C 1
ATOM 1282 O O . HIS A 1 163 ? -7.330 -0.393 -2.975 1.00 86.44 163 HIS A O 1
ATOM 1288 N N . CYS A 1 164 ? -8.986 0.895 -2.183 1.00 87.75 164 CYS A N 1
ATOM 1289 C CA . CYS A 1 164 ? -9.311 0.004 -1.079 1.00 87.75 164 CYS A CA 1
ATOM 1290 C C . CYS A 1 164 ? -9.811 -1.326 -1.642 1.00 87.75 164 CYS A C 1
ATOM 1292 O O . CYS A 1 164 ? -10.769 -1.357 -2.406 1.00 87.75 164 CYS A O 1
ATOM 1294 N N . TYR A 1 165 ? -9.221 -2.431 -1.212 1.00 88.38 165 TYR A N 1
ATOM 1295 C CA . TYR A 1 165 ? -9.563 -3.761 -1.690 1.00 88.38 165 TYR A CA 1
ATOM 1296 C C . TYR A 1 165 ? -11.001 -4.183 -1.354 1.00 88.38 165 TYR A C 1
ATOM 1298 O O . TYR A 1 165 ? -11.586 -4.996 -2.059 1.00 88.38 165 TYR A O 1
ATOM 1306 N N . LEU A 1 166 ? -11.579 -3.608 -0.294 1.00 88.19 166 LEU A N 1
ATOM 1307 C CA . LEU A 1 166 ? -12.899 -3.975 0.230 1.00 88.19 166 LEU A CA 1
ATOM 1308 C C . LEU A 1 166 ? -14.043 -3.132 -0.337 1.00 88.19 166 LEU A C 1
ATOM 1310 O O . LEU A 1 166 ? -15.135 -3.650 -0.538 1.00 88.19 166 LEU A O 1
ATOM 1314 N N . CYS A 1 167 ? -13.819 -1.832 -0.545 1.00 87.06 167 CYS A N 1
ATOM 1315 C CA . CYS A 1 167 ? -14.863 -0.904 -0.999 1.00 87.06 167 CYS A CA 1
ATOM 1316 C C . CYS A 1 167 ? -14.546 -0.217 -2.332 1.00 87.06 167 CYS A C 1
ATOM 1318 O O . CYS A 1 167 ? -15.331 0.605 -2.792 1.00 87.06 167 CYS A O 1
ATOM 1320 N N . ASN A 1 168 ? -13.394 -0.518 -2.933 1.00 85.56 168 ASN A N 1
ATOM 1321 C CA . ASN A 1 168 ? -12.898 0.047 -4.188 1.00 85.56 168 ASN A CA 1
ATOM 1322 C C . ASN A 1 168 ? -12.780 1.584 -4.225 1.00 85.56 168 ASN A C 1
ATOM 1324 O O . ASN A 1 168 ? -12.614 2.171 -5.289 1.00 85.56 168 ASN A O 1
ATOM 1328 N N . MET A 1 169 ? -12.844 2.257 -3.073 1.00 85.44 169 MET A N 1
ATOM 1329 C CA . MET A 1 169 ? -12.636 3.703 -2.986 1.00 85.44 169 MET A CA 1
ATOM 1330 C C . MET A 1 169 ? -11.159 4.048 -3.160 1.00 85.44 169 MET A C 1
ATOM 1332 O O . MET A 1 169 ? -10.296 3.390 -2.573 1.00 85.44 169 MET A O 1
ATOM 1336 N N . LEU A 1 170 ? -10.878 5.110 -3.916 1.00 84.50 170 LEU A N 1
ATOM 1337 C CA . LEU A 1 170 ? -9.531 5.649 -4.072 1.00 84.50 170 LEU A CA 1
ATOM 1338 C C . LEU A 1 170 ? -9.007 6.185 -2.728 1.00 84.50 170 LEU A C 1
ATOM 1340 O O . LEU A 1 170 ? -9.689 6.935 -2.029 1.00 84.50 170 LEU A O 1
ATOM 1344 N N . ILE A 1 171 ? -7.782 5.810 -2.378 1.00 83.56 171 ILE A N 1
ATOM 1345 C CA . ILE A 1 171 ? -7.091 6.183 -1.146 1.00 83.56 171 ILE A CA 1
ATOM 1346 C C . ILE A 1 171 ? -6.049 7.251 -1.474 1.00 83.56 171 ILE A C 1
ATOM 1348 O O . ILE A 1 171 ? -5.178 7.059 -2.322 1.00 83.56 171 ILE A O 1
ATOM 1352 N N . SER A 1 172 ? -6.105 8.373 -0.753 1.00 75.69 172 SER A N 1
ATOM 1353 C CA . SER A 1 172 ? -5.083 9.418 -0.825 1.00 75.69 172 SER A CA 1
ATOM 1354 C C . SER A 1 172 ? -4.031 9.234 0.269 1.00 75.69 172 SER A C 1
ATOM 1356 O O . SER A 1 172 ? -4.306 9.403 1.458 1.00 75.69 172 SER A O 1
ATOM 1358 N N . PHE A 1 173 ? -2.793 8.945 -0.134 1.00 69.31 173 PHE A N 1
ATOM 1359 C CA . PHE A 1 173 ? -1.665 8.737 0.789 1.00 69.31 173 PHE A CA 1
ATOM 1360 C C . PHE A 1 173 ? -0.962 10.010 1.243 1.00 69.31 173 PHE A C 1
ATOM 1362 O O . PHE A 1 173 ? 0.049 9.926 1.941 1.00 69.31 173 PHE A O 1
ATOM 1369 N N . GLN A 1 174 ? -1.440 11.182 0.823 1.00 62.44 174 GLN A N 1
ATOM 1370 C CA . GLN A 1 174 ? -0.848 12.451 1.248 1.00 62.44 174 GLN A CA 1
ATOM 1371 C C . GLN A 1 174 ? -1.065 12.706 2.745 1.00 62.44 174 GLN A C 1
ATOM 1373 O O . GLN A 1 174 ? -0.288 13.431 3.358 1.00 62.44 174 GLN A O 1
ATOM 1378 N N . GLN A 1 175 ? -2.109 12.111 3.331 1.00 55.72 175 GLN A N 1
ATOM 1379 C CA . GLN A 1 175 ? -2.529 12.382 4.709 1.00 55.72 175 GLN A CA 1
ATOM 1380 C C . GLN A 1 175 ? -2.795 11.122 5.541 1.00 55.72 175 GLN A C 1
ATOM 1382 O O . GLN A 1 175 ? -2.919 11.225 6.757 1.00 55.72 175 GLN A O 1
ATOM 1387 N N . THR A 1 176 ? -2.868 9.943 4.915 1.00 64.38 176 THR A N 1
ATOM 1388 C CA . THR A 1 176 ? -3.196 8.684 5.598 1.00 64.38 176 THR A CA 1
ATOM 1389 C C . THR A 1 176 ? -2.042 7.689 5.523 1.00 64.38 176 THR A C 1
ATOM 1391 O O . THR A 1 176 ? -1.295 7.607 4.536 1.00 64.38 176 THR A O 1
ATOM 1394 N N . GLU A 1 177 ? -1.856 6.940 6.608 1.00 74.56 177 GLU A N 1
ATOM 1395 C CA . GLU A 1 177 ? -0.938 5.808 6.611 1.00 74.56 177 GLU A CA 1
ATOM 1396 C C . GLU A 1 177 ? -1.455 4.708 5.687 1.00 74.56 177 GLU A C 1
ATOM 1398 O O . GLU A 1 177 ? -2.656 4.501 5.537 1.00 74.56 177 GLU A O 1
ATOM 1403 N N . ILE A 1 178 ? -0.532 3.968 5.078 1.00 80.00 178 ILE A N 1
ATOM 1404 C CA . ILE A 1 178 ? -0.909 2.797 4.290 1.00 80.00 178 ILE A CA 1
ATOM 1405 C C . ILE A 1 178 ? -1.346 1.719 5.282 1.00 80.00 178 ILE A C 1
ATOM 1407 O O . ILE A 1 178 ? -0.559 1.331 6.147 1.00 80.00 178 ILE A O 1
ATOM 1411 N N . LYS A 1 179 ? -2.580 1.232 5.154 1.00 87.88 179 LYS A N 1
ATOM 1412 C CA . LYS A 1 179 ? -3.093 0.119 5.952 1.00 87.88 179 LYS A CA 1
ATOM 1413 C C . LYS A 1 179 ? -3.202 -1.124 5.080 1.00 87.88 179 LYS A C 1
ATOM 1415 O O . LYS A 1 179 ? -3.853 -1.107 4.035 1.00 87.88 179 LYS A O 1
ATOM 1420 N N . LEU A 1 180 ? -2.533 -2.188 5.508 1.00 90.06 180 LEU A N 1
ATOM 1421 C CA . LEU A 1 180 ? -2.521 -3.476 4.826 1.00 90.06 180 LEU A CA 1
ATOM 1422 C C . LEU A 1 180 ? -3.184 -4.510 5.727 1.00 90.06 180 LEU A C 1
ATOM 1424 O O . LEU A 1 180 ? -2.900 -4.578 6.922 1.00 90.06 180 LEU A O 1
ATOM 1428 N N . LEU A 1 181 ? -4.077 -5.299 5.147 1.00 92.19 181 LEU A N 1
ATOM 1429 C CA . LEU A 1 181 ? -4.672 -6.465 5.781 1.00 92.19 181 LEU A CA 1
ATOM 1430 C C . LEU A 1 181 ? -3.950 -7.703 5.266 1.00 92.19 181 LEU A C 1
ATOM 1432 O O . LEU A 1 181 ? -3.860 -7.902 4.054 1.00 92.19 181 LEU A O 1
ATOM 1436 N N . GLU A 1 182 ? -3.452 -8.541 6.169 1.00 91.69 182 GLU A N 1
ATOM 1437 C CA . GLU A 1 182 ? -2.835 -9.805 5.773 1.00 91.69 182 GLU A CA 1
ATOM 1438 C C . GLU A 1 182 ? -3.904 -10.864 5.509 1.00 91.69 182 GLU A C 1
ATOM 1440 O O . GLU A 1 182 ? -4.785 -11.117 6.339 1.00 91.69 182 GLU A O 1
ATOM 1445 N N . THR A 1 183 ? -3.789 -11.550 4.378 1.00 90.75 183 THR A N 1
ATOM 1446 C CA . THR A 1 183 ? -4.712 -12.623 3.990 1.00 90.75 183 THR A CA 1
ATOM 1447 C C . THR A 1 183 ? -4.680 -13.815 4.946 1.00 90.75 183 THR A C 1
ATOM 1449 O O . THR A 1 183 ? -5.646 -14.567 5.011 1.00 90.75 183 THR A O 1
ATOM 1452 N N . ASN A 1 184 ? -3.609 -13.976 5.730 1.00 89.69 184 ASN A N 1
ATOM 1453 C CA . ASN A 1 184 ? -3.517 -15.011 6.763 1.00 89.69 184 ASN A CA 1
ATOM 1454 C C . ASN A 1 184 ? -4.531 -14.792 7.897 1.00 89.69 184 ASN A C 1
ATOM 1456 O O . ASN A 1 184 ? -5.124 -15.751 8.390 1.00 89.69 184 ASN A O 1
ATOM 1460 N N . TYR A 1 185 ? -4.759 -13.535 8.294 1.00 90.69 185 TYR A N 1
ATOM 1461 C CA . TYR A 1 185 ? -5.744 -13.185 9.325 1.00 90.69 185 TYR A CA 1
ATOM 1462 C C . TYR A 1 185 ? -7.149 -13.007 8.749 1.00 90.69 185 TYR A C 1
ATOM 1464 O O . TYR A 1 185 ? -8.139 -13.202 9.456 1.00 90.69 185 TYR A O 1
ATOM 1472 N N . PHE A 1 186 ? -7.239 -12.676 7.459 1.00 91.25 186 PHE A N 1
ATOM 1473 C CA . PHE A 1 186 ? -8.494 -12.446 6.752 1.00 91.25 186 PHE A CA 1
ATOM 1474 C C . PHE A 1 186 ? -8.580 -13.287 5.459 1.00 91.25 186 PHE A C 1
ATOM 1476 O O . PHE A 1 186 ? -8.521 -12.729 4.362 1.00 91.25 186 PHE A O 1
ATOM 1483 N N . PRO A 1 187 ? -8.759 -14.623 5.539 1.00 89.69 187 PRO A N 1
ATOM 1484 C CA . PRO A 1 187 ? -8.742 -15.484 4.349 1.00 89.69 187 PRO A CA 1
ATOM 1485 C C . PRO A 1 187 ? -9.842 -15.181 3.324 1.00 89.69 187 PRO A C 1
ATOM 1487 O O . PRO A 1 187 ? -9.631 -15.3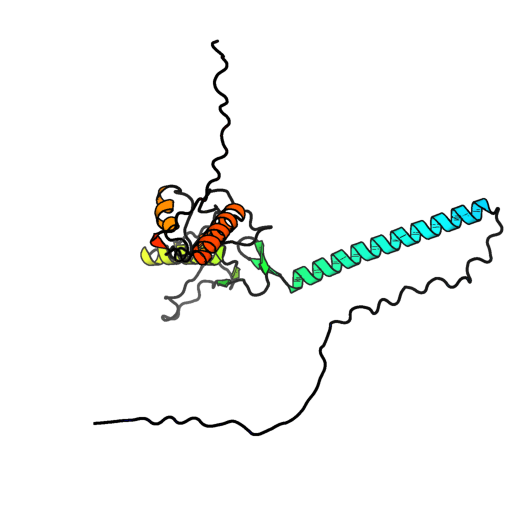65 2.129 1.00 89.69 187 PRO A O 1
ATOM 1490 N N . PHE A 1 188 ? -10.989 -14.646 3.765 1.00 87.88 188 PHE A N 1
ATOM 1491 C CA . PHE A 1 188 ? -12.107 -14.270 2.884 1.00 87.88 188 PHE A CA 1
ATOM 1492 C C . PHE A 1 188 ? -11.731 -13.210 1.831 1.00 87.88 188 PHE A C 1
ATOM 1494 O O . PHE A 1 188 ? -12.450 -13.015 0.853 1.00 87.88 188 PHE A O 1
ATOM 1501 N N . LEU A 1 189 ? -10.599 -12.516 2.008 1.00 89.06 189 LEU A N 1
ATOM 1502 C CA . LEU A 1 189 ? -10.078 -11.576 1.019 1.00 89.06 189 LEU A CA 1
ATOM 1503 C C . LEU A 1 189 ? -9.784 -12.260 -0.327 1.00 89.06 189 LEU A C 1
ATOM 1505 O O . LEU A 1 189 ? -9.894 -11.607 -1.364 1.00 89.06 189 LEU A O 1
ATOM 1509 N N . PHE A 1 190 ? -9.462 -13.558 -0.349 1.00 85.56 190 PHE A N 1
ATOM 1510 C CA . PHE A 1 190 ? -9.271 -14.291 -1.605 1.00 85.56 190 PHE A CA 1
ATOM 1511 C C . PHE A 1 190 ? -10.566 -14.430 -2.410 1.00 85.56 190 PHE A C 1
ATOM 1513 O O . PHE A 1 190 ? -10.533 -14.316 -3.636 1.00 85.56 190 PHE A O 1
ATOM 1520 N N . ASP A 1 191 ? -11.701 -14.602 -1.732 1.00 81.94 191 ASP A N 1
ATOM 1521 C CA . ASP A 1 191 ? -13.007 -14.766 -2.376 1.00 81.94 191 ASP A CA 1
ATOM 1522 C C . ASP A 1 191 ? -13.488 -13.448 -3.005 1.00 81.94 191 ASP A C 1
ATOM 1524 O O . ASP A 1 191 ? -14.091 -13.432 -4.082 1.00 81.94 191 ASP A O 1
ATOM 1528 N N . LEU A 1 192 ? -13.141 -12.319 -2.376 1.00 77.50 192 LEU A N 1
ATOM 1529 C CA . LEU A 1 192 ? -13.482 -10.970 -2.837 1.00 77.50 192 LEU A CA 1
ATOM 1530 C C . LEU A 1 192 ? -12.798 -10.546 -4.137 1.00 77.50 192 LEU A C 1
ATOM 1532 O O . LEU A 1 192 ? -13.331 -9.691 -4.845 1.00 77.50 192 LEU A O 1
ATOM 1536 N N . ASN A 1 193 ? -11.662 -11.155 -4.483 1.00 64.38 193 ASN A N 1
ATOM 1537 C CA . ASN A 1 193 ? -10.918 -10.828 -5.704 1.00 64.38 193 ASN A CA 1
ATOM 1538 C C . ASN A 1 193 ? -11.772 -11.010 -6.974 1.00 64.38 193 ASN A C 1
ATOM 1540 O O . ASN A 1 193 ? -11.520 -10.404 -8.010 1.00 64.38 193 ASN A O 1
ATOM 1544 N N . SER A 1 194 ? -12.791 -11.868 -6.899 1.00 57.66 194 SER A N 1
ATOM 1545 C CA . SER A 1 194 ? -13.718 -12.125 -8.000 1.00 57.66 194 SER A CA 1
ATOM 1546 C C . SER A 1 194 ? -14.704 -10.977 -8.263 1.00 57.66 194 SER A C 1
ATOM 1548 O O . SER A 1 194 ? -15.217 -10.874 -9.374 1.00 57.66 194 SER A O 1
ATOM 1550 N N . LEU A 1 195 ? -14.955 -10.111 -7.273 1.00 60.50 195 LEU A N 1
ATOM 1551 C CA . LEU A 1 195 ? -15.975 -9.055 -7.330 1.00 60.50 195 LEU A CA 1
ATOM 1552 C C . LEU A 1 195 ? -15.418 -7.692 -7.754 1.00 60.50 195 LEU A C 1
ATOM 1554 O O . LEU A 1 195 ? -16.145 -6.875 -8.317 1.00 60.50 195 LEU A O 1
ATOM 1558 N N . HIS A 1 196 ? -14.137 -7.435 -7.493 1.00 61.19 196 HIS A N 1
ATOM 1559 C CA . HIS A 1 196 ? -13.506 -6.142 -7.736 1.00 61.19 196 HIS A CA 1
ATOM 1560 C C . HIS A 1 196 ? -12.329 -6.307 -8.700 1.00 61.19 196 HIS A C 1
ATOM 1562 O O . HIS A 1 196 ? -11.195 -6.527 -8.297 1.00 61.19 196 HIS A O 1
ATOM 1568 N N . HIS A 1 197 ? -12.595 -6.184 -10.004 1.00 55.41 197 HIS A N 1
ATOM 1569 C CA . HIS A 1 197 ? -11.587 -6.357 -11.061 1.00 55.41 197 HIS A CA 1
ATOM 1570 C C . HIS A 1 197 ? -10.417 -5.350 -11.011 1.00 55.41 197 HIS A C 1
ATOM 1572 O O . HIS A 1 197 ? -9.429 -5.543 -11.715 1.00 55.41 197 HIS A O 1
ATOM 1578 N N . SE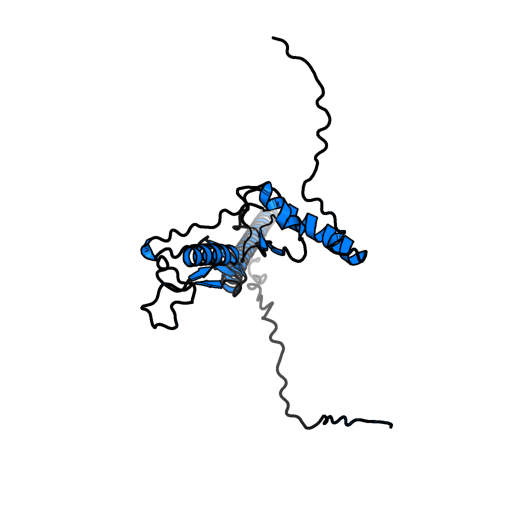R A 1 198 ? -10.528 -4.277 -10.218 1.00 56.69 198 SER A N 1
ATOM 1579 C CA . SER A 1 198 ? -9.542 -3.191 -10.129 1.00 56.69 198 SER A CA 1
ATOM 1580 C C . SER A 1 198 ? -8.673 -3.207 -8.871 1.00 56.69 198 SER A C 1
ATOM 1582 O O . SER A 1 198 ? -7.694 -2.464 -8.822 1.00 56.69 198 SER A O 1
ATOM 1584 N N . SER A 1 199 ? -9.000 -3.999 -7.843 1.00 64.38 199 SER A N 1
ATOM 1585 C CA . SER A 1 199 ? -8.235 -3.998 -6.595 1.00 64.38 199 SER A CA 1
ATOM 1586 C C . SER A 1 199 ? -7.221 -5.141 -6.557 1.00 64.38 199 SER A C 1
ATOM 1588 O O . SER A 1 199 ? -7.559 -6.319 -6.496 1.00 64.38 199 SER A O 1
ATOM 1590 N N . SER A 1 200 ? -5.939 -4.785 -6.574 1.00 75.12 200 SER A N 1
ATOM 1591 C CA . SER A 1 200 ? -4.847 -5.759 -6.541 1.00 75.12 200 SER A CA 1
ATOM 1592 C C . SER A 1 200 ? -4.485 -6.150 -5.109 1.00 75.12 200 SER A C 1
ATOM 1594 O O . SER A 1 200 ? -4.386 -5.299 -4.223 1.00 75.12 200 SER A O 1
ATOM 1596 N N . LEU A 1 201 ? -4.228 -7.441 -4.896 1.00 86.44 201 LEU A N 1
ATOM 1597 C CA . LEU A 1 201 ? -3.471 -7.903 -3.735 1.00 86.44 201 LEU A CA 1
ATOM 1598 C C . LEU A 1 201 ? -1.972 -7.735 -4.009 1.00 86.44 201 LEU A C 1
ATOM 1600 O O . LEU A 1 201 ? -1.497 -8.069 -5.094 1.00 86.44 201 LEU A O 1
ATOM 1604 N N . TYR A 1 202 ? -1.246 -7.266 -3.002 1.00 85.81 202 TYR A N 1
ATOM 1605 C CA . TYR A 1 202 ? 0.186 -6.992 -3.033 1.00 85.81 202 TYR A CA 1
ATOM 1606 C C . TYR A 1 202 ? 0.990 -8.094 -2.343 1.00 85.81 202 TYR A C 1
ATOM 1608 O O . TYR A 1 202 ? 0.433 -8.913 -1.602 1.00 85.81 202 TYR A O 1
ATOM 1616 N N . ASP A 1 203 ? 2.304 -8.084 -2.568 1.00 87.81 203 ASP A N 1
ATOM 1617 C CA . ASP A 1 203 ? 3.261 -9.028 -1.979 1.00 87.81 203 ASP A CA 1
ATOM 1618 C C . ASP A 1 203 ? 2.839 -10.474 -2.247 1.00 87.81 203 ASP A C 1
ATOM 1620 O O . ASP A 1 203 ? 2.473 -11.229 -1.344 1.00 87.81 203 ASP A O 1
ATOM 1624 N N . ASN A 1 204 ? 2.801 -10.855 -3.527 1.00 84.62 204 ASN A N 1
ATOM 1625 C CA . ASN A 1 204 ? 2.395 -12.201 -3.938 1.00 84.62 204 ASN A CA 1
ATOM 1626 C C . ASN A 1 204 ? 1.026 -12.629 -3.376 1.00 84.62 204 ASN A C 1
ATOM 1628 O O . ASN A 1 204 ? 0.831 -13.784 -2.989 1.00 84.62 204 ASN A O 1
ATOM 1632 N N . LYS A 1 205 ? 0.068 -11.699 -3.365 1.00 87.00 205 LYS A N 1
ATOM 1633 C CA . LYS A 1 205 ? -1.301 -11.882 -2.862 1.00 87.00 205 LYS A CA 1
ATOM 1634 C C . LYS A 1 205 ? -1.439 -12.046 -1.342 1.00 87.00 205 LYS A C 1
ATOM 1636 O O . LYS A 1 205 ? -2.432 -12.612 -0.895 1.00 87.00 205 LYS A O 1
ATOM 1641 N N . ARG A 1 206 ? -0.474 -11.573 -0.550 1.00 89.25 206 ARG A N 1
ATOM 1642 C CA . ARG A 1 206 ? -0.517 -11.658 0.922 1.00 89.25 206 ARG A CA 1
ATOM 1643 C C . ARG A 1 206 ? -1.150 -10.446 1.585 1.00 89.25 206 ARG A C 1
ATOM 1645 O O . ARG A 1 206 ? -1.627 -10.552 2.712 1.00 89.25 206 ARG A O 1
ATOM 1652 N N . LEU A 1 207 ? -1.129 -9.298 0.912 1.00 90.44 207 LEU A N 1
ATOM 1653 C CA . LEU A 1 207 ? -1.502 -8.017 1.499 1.00 90.44 207 LEU A CA 1
ATOM 1654 C C . LEU A 1 207 ? -2.617 -7.363 0.686 1.00 90.44 207 LEU A C 1
ATOM 1656 O O . LEU A 1 207 ? -2.470 -7.120 -0.508 1.00 90.44 207 LEU A O 1
ATOM 1660 N N . ALA A 1 208 ? -3.723 -7.029 1.342 1.00 91.12 208 ALA A N 1
ATOM 1661 C CA . ALA A 1 208 ? -4.795 -6.233 0.760 1.00 91.12 208 ALA A CA 1
ATOM 1662 C C . ALA A 1 208 ? -4.706 -4.791 1.262 1.00 91.12 208 ALA A C 1
ATOM 1664 O O . ALA A 1 208 ? -4.702 -4.546 2.469 1.00 91.12 208 ALA A O 1
ATOM 1665 N N . LEU A 1 209 ? -4.661 -3.828 0.342 1.00 90.81 209 LEU A N 1
ATOM 1666 C CA . LEU A 1 209 ? -4.726 -2.412 0.691 1.00 90.81 209 LEU A CA 1
ATOM 1667 C C . LEU A 1 209 ? -6.125 -2.065 1.213 1.00 90.81 209 LEU A C 1
ATOM 1669 O O . LEU A 1 209 ? -7.117 -2.379 0.566 1.00 90.81 209 LEU A O 1
ATOM 1673 N N . ALA A 1 210 ? -6.224 -1.391 2.356 1.00 90.12 210 ALA A N 1
ATOM 1674 C CA . ALA A 1 210 ? -7.499 -0.974 2.933 1.00 90.12 210 ALA A CA 1
ATOM 1675 C C . ALA A 1 210 ? -7.507 0.526 3.244 1.00 90.12 210 ALA A C 1
ATOM 1677 O O . ALA A 1 210 ? -6.496 1.090 3.658 1.00 90.12 210 ALA A O 1
ATOM 1678 N N . CYS A 1 211 ? -8.660 1.176 3.066 1.00 88.25 211 CYS A N 1
ATOM 1679 C CA . CYS A 1 211 ? -8.885 2.505 3.632 1.00 88.25 211 CYS A CA 1
ATOM 1680 C C . CYS A 1 211 ? -9.088 2.401 5.151 1.00 88.25 211 CYS A C 1
ATOM 1682 O O . CYS A 1 211 ? -9.436 1.330 5.656 1.00 88.25 211 CYS A O 1
ATOM 1684 N N . ASP A 1 212 ? -8.946 3.518 5.867 1.00 88.38 212 ASP A N 1
ATOM 1685 C CA . ASP A 1 212 ? -9.081 3.550 7.330 1.00 88.38 212 ASP A CA 1
ATOM 1686 C C . ASP A 1 212 ? -10.401 2.937 7.808 1.00 88.38 212 ASP A C 1
ATOM 1688 O O . ASP A 1 212 ? -10.409 2.086 8.695 1.00 88.38 212 ASP A O 1
ATOM 1692 N N . HIS A 1 213 ? -11.521 3.302 7.175 1.00 88.94 213 HIS A N 1
ATOM 1693 C CA . HIS A 1 213 ? -12.836 2.795 7.565 1.00 88.94 213 HIS A CA 1
ATOM 1694 C C . HIS A 1 213 ? -12.911 1.264 7.497 1.00 88.94 213 HIS A C 1
ATOM 1696 O O . HIS A 1 213 ? -13.298 0.614 8.467 1.00 88.94 213 HIS A O 1
ATOM 1702 N N . CYS A 1 214 ? -12.496 0.682 6.371 1.00 90.38 214 CYS A N 1
ATOM 1703 C CA . CYS A 1 214 ? -12.531 -0.764 6.174 1.00 90.38 214 CYS A CA 1
ATOM 1704 C C . CYS A 1 214 ? -11.522 -1.485 7.077 1.00 90.38 214 CYS A C 1
ATOM 1706 O O . CYS A 1 214 ? -11.840 -2.530 7.645 1.00 90.38 214 CYS A O 1
ATOM 1708 N N . PHE A 1 215 ? -10.325 -0.913 7.240 1.00 92.12 215 PHE A N 1
ATOM 1709 C CA . PHE A 1 215 ? -9.288 -1.466 8.102 1.00 92.12 215 PHE A CA 1
ATOM 1710 C C . PHE A 1 215 ? -9.767 -1.559 9.552 1.00 92.12 215 PHE A C 1
ATOM 1712 O O . PHE A 1 215 ? -9.744 -2.641 10.136 1.00 92.12 215 PHE A O 1
ATOM 1719 N N . TYR A 1 216 ? -10.265 -0.458 10.122 1.00 91.81 216 TYR A N 1
ATOM 1720 C CA . TYR A 1 216 ? -10.730 -0.446 11.508 1.00 91.81 216 TYR A CA 1
ATOM 1721 C C . TYR A 1 216 ? -11.998 -1.281 11.705 1.00 91.81 216 TYR A C 1
ATOM 1723 O O . TYR A 1 216 ? -12.097 -1.994 12.704 1.00 91.81 216 TYR A O 1
ATOM 1731 N N . ALA A 1 217 ? -12.931 -1.277 10.747 1.00 92.31 217 ALA A N 1
ATOM 1732 C CA . ALA A 1 217 ? -14.121 -2.125 10.810 1.00 92.31 217 ALA A CA 1
ATOM 1733 C C . ALA A 1 217 ? -13.761 -3.616 10.918 1.00 92.31 217 ALA A C 1
ATOM 1735 O O . ALA A 1 217 ? -14.334 -4.335 11.742 1.00 92.31 217 ALA A O 1
ATOM 1736 N N . LEU A 1 218 ? -12.798 -4.085 10.120 1.00 93.75 218 LEU A N 1
ATOM 1737 C CA . LEU A 1 218 ? -12.333 -5.470 10.177 1.00 93.75 218 LEU A CA 1
ATOM 1738 C C . LEU A 1 218 ? -11.463 -5.754 11.400 1.00 93.75 218 LEU A C 1
ATOM 1740 O O . LEU A 1 218 ? -11.612 -6.815 12.006 1.00 93.75 218 LEU A O 1
ATOM 1744 N N . LEU A 1 219 ? -10.599 -4.816 11.794 1.00 93.81 219 LEU A N 1
ATOM 1745 C CA . LEU A 1 219 ? -9.741 -4.958 12.968 1.00 93.81 219 LEU A CA 1
ATOM 1746 C C . LEU A 1 219 ? -10.565 -5.129 14.250 1.00 93.81 219 LEU A C 1
ATOM 1748 O O . LEU A 1 219 ? -10.276 -6.021 15.044 1.00 93.81 219 LEU A O 1
ATOM 1752 N N . PHE A 1 220 ? -11.618 -4.332 14.447 1.00 93.69 220 PHE A N 1
ATOM 1753 C CA . PHE A 1 220 ? -12.475 -4.473 15.626 1.00 93.69 220 PHE A CA 1
ATOM 1754 C C . PHE A 1 220 ? -13.203 -5.817 15.654 1.00 93.69 220 PHE A C 1
ATOM 1756 O O . PHE A 1 220 ? -13.204 -6.493 16.681 1.00 93.69 220 PHE A O 1
ATOM 1763 N N . GLN A 1 221 ? -13.736 -6.259 14.513 1.00 94.44 221 GLN A N 1
ATOM 1764 C CA . GLN A 1 221 ? -14.347 -7.586 14.407 1.00 94.44 221 GLN A CA 1
ATOM 1765 C C . GLN A 1 221 ? -13.338 -8.706 14.676 1.00 94.44 221 GLN A C 1
ATOM 1767 O O . GLN A 1 221 ? -13.666 -9.677 15.352 1.00 94.44 221 GLN A O 1
ATOM 1772 N N . TYR A 1 222 ? -12.105 -8.573 14.179 1.00 94.12 222 TYR A N 1
ATOM 1773 C CA . TYR A 1 222 ? -11.026 -9.520 14.450 1.00 94.12 222 TYR A CA 1
ATOM 1774 C C . TYR A 1 222 ? -10.745 -9.611 15.951 1.00 94.12 222 TYR A C 1
ATOM 1776 O O . TYR A 1 222 ? -10.767 -10.707 16.502 1.00 94.12 222 TYR A O 1
ATOM 1784 N N . ILE A 1 223 ? -10.567 -8.471 16.624 1.00 94.69 223 ILE A N 1
ATOM 1785 C CA . ILE A 1 223 ? -10.321 -8.411 18.071 1.00 94.69 223 ILE A CA 1
ATOM 1786 C C . ILE A 1 223 ? -11.467 -9.071 18.852 1.00 94.69 223 ILE A C 1
ATOM 1788 O O . ILE A 1 223 ? -11.222 -9.800 19.814 1.00 94.69 223 ILE A O 1
ATOM 1792 N N . ASP A 1 224 ? -12.717 -8.859 18.443 1.00 95.50 224 ASP A N 1
ATOM 1793 C CA . ASP A 1 224 ? -13.868 -9.497 19.083 1.00 95.50 224 ASP A CA 1
ATOM 1794 C C . ASP A 1 224 ? -13.900 -11.015 18.871 1.00 95.50 224 ASP A C 1
ATOM 1796 O O . ASP A 1 224 ? -14.290 -11.753 19.780 1.00 95.50 224 ASP A O 1
ATOM 1800 N N . TYR A 1 225 ? -13.479 -11.498 17.699 1.00 95.94 225 TYR A N 1
ATOM 1801 C CA . TYR A 1 225 ? -13.341 -12.929 17.433 1.00 95.94 225 TYR A CA 1
ATOM 1802 C C . TYR A 1 225 ? -12.197 -13.567 18.223 1.00 95.94 225 TYR A C 1
ATOM 1804 O O . TYR A 1 225 ? -12.390 -14.658 18.762 1.00 95.94 225 TYR A O 1
ATOM 1812 N N . GLU A 1 226 ? -11.057 -12.883 18.349 1.00 94.44 226 GLU A N 1
ATOM 1813 C CA . GLU A 1 226 ? -9.932 -13.307 19.194 1.00 94.44 226 GLU A CA 1
ATOM 1814 C C . GLU A 1 226 ? -10.371 -13.453 20.654 1.00 94.44 226 GLU A C 1
ATOM 1816 O O . GLU A 1 226 ? -10.210 -14.516 21.247 1.00 94.44 226 GLU A O 1
ATOM 1821 N N . LYS A 1 227 ? -11.042 -12.437 21.217 1.00 96.81 227 LYS A N 1
ATOM 1822 C CA . LYS A 1 227 ? -11.563 -12.480 22.599 1.00 96.81 227 LYS A CA 1
ATOM 1823 C C . LYS A 1 227 ? -12.518 -13.648 22.847 1.00 96.81 227 LYS A C 1
ATOM 1825 O O . LYS A 1 227 ? -12.608 -14.149 23.965 1.00 96.81 227 LYS A O 1
ATOM 1830 N N . LYS A 1 228 ? -13.258 -14.059 21.817 1.00 96.56 228 LYS A N 1
ATOM 1831 C CA . LYS A 1 228 ? -14.220 -15.168 21.863 1.00 96.56 228 LYS A CA 1
ATOM 1832 C C . LYS A 1 228 ? -13.604 -16.514 21.462 1.00 96.56 228 LYS A C 1
ATOM 1834 O O . LYS A 1 228 ? -14.335 -17.499 21.411 1.00 96.56 228 LYS A O 1
ATOM 1839 N N . ASN A 1 229 ? -12.300 -16.568 21.172 1.00 95.38 229 ASN A N 1
ATOM 1840 C CA . ASN A 1 229 ? -11.589 -17.753 20.680 1.00 95.38 229 ASN A CA 1
ATOM 1841 C C . ASN A 1 229 ? -12.266 -18.407 19.459 1.00 95.38 229 ASN A C 1
ATOM 1843 O O . ASN A 1 229 ? -12.330 -19.631 19.333 1.00 95.38 229 ASN A O 1
ATOM 1847 N N . VAL A 1 230 ? -12.808 -17.595 18.548 1.00 95.00 230 VAL A N 1
ATOM 1848 C CA . VAL A 1 230 ? -13.426 -18.101 17.317 1.00 95.00 230 VAL A CA 1
ATOM 1849 C C . VAL A 1 230 ? -12.323 -18.440 16.319 1.00 95.00 230 VAL A C 1
ATOM 1851 O O . VAL A 1 230 ? -11.538 -17.568 15.948 1.00 95.00 230 VAL A O 1
ATOM 1854 N N . SER A 1 231 ? -12.261 -19.692 15.857 1.00 92.50 231 SER A N 1
ATOM 1855 C CA . SER A 1 231 ? -11.281 -20.113 14.847 1.00 92.50 231 SER A CA 1
ATOM 1856 C C . SER A 1 231 ? -11.445 -19.328 13.545 1.00 92.50 231 SER A C 1
ATOM 1858 O O . SER A 1 231 ? -12.566 -18.977 13.177 1.00 92.50 231 SER A O 1
ATOM 1860 N N . THR A 1 232 ? -10.343 -19.072 12.835 1.00 88.06 232 THR A N 1
ATOM 1861 C CA . THR A 1 232 ? -10.308 -18.247 11.613 1.00 88.06 232 THR A CA 1
ATOM 1862 C C . THR A 1 232 ? -11.359 -18.665 10.582 1.00 88.06 232 THR A C 1
ATOM 1864 O O . THR A 1 232 ? -12.080 -17.819 10.066 1.00 88.06 232 THR A O 1
ATOM 1867 N N . GLU A 1 233 ? -11.530 -19.971 10.367 1.00 87.81 233 GLU A N 1
ATOM 1868 C CA . GLU A 1 233 ? -12.498 -20.554 9.423 1.00 87.81 233 GLU A CA 1
ATOM 1869 C C . GLU A 1 233 ? -13.968 -20.246 9.758 1.00 87.81 233 GLU A C 1
ATOM 1871 O O . GLU A 1 233 ? -14.830 -20.266 8.884 1.00 87.81 233 GLU A O 1
ATOM 1876 N N . LYS A 1 234 ? -14.280 -19.970 11.031 1.00 91.25 234 LYS A N 1
ATOM 1877 C CA . LYS A 1 234 ? -15.648 -19.688 11.496 1.00 91.25 234 LYS A CA 1
ATOM 1878 C C . LYS A 1 234 ? -15.972 -18.196 11.513 1.00 91.25 234 LYS A C 1
ATOM 1880 O O . LYS A 1 234 ? -17.118 -17.828 11.785 1.00 91.25 234 LYS A O 1
ATOM 1885 N N . ARG A 1 235 ? -14.988 -17.329 11.267 1.00 92.88 235 ARG A N 1
ATOM 1886 C CA . ARG A 1 235 ? -15.164 -15.876 11.337 1.00 92.88 235 ARG A CA 1
ATOM 1887 C C . ARG A 1 235 ? -15.935 -15.393 10.120 1.00 92.88 235 ARG A C 1
ATOM 1889 O O . ARG A 1 235 ? -15.593 -15.701 8.984 1.00 92.88 235 ARG A O 1
ATOM 1896 N N . LYS A 1 236 ? -16.971 -14.595 10.367 1.00 90.94 236 LYS A N 1
ATOM 1897 C CA . LYS A 1 236 ? -17.743 -13.921 9.322 1.00 90.94 236 LYS A CA 1
ATOM 1898 C C . LYS A 1 236 ? -17.589 -12.424 9.497 1.00 90.94 236 LYS A C 1
ATOM 1900 O O . LYS A 1 236 ? -18.086 -11.858 10.469 1.00 90.94 236 LYS A O 1
ATOM 1905 N N . TYR A 1 237 ? -16.862 -11.807 8.584 1.00 90.00 237 TYR A N 1
ATOM 1906 C CA . TYR A 1 237 ? -16.605 -10.377 8.615 1.00 90.00 237 TYR A CA 1
ATOM 1907 C C . TYR A 1 237 ? -17.672 -9.614 7.834 1.00 90.00 237 TYR A C 1
ATOM 1909 O O . TYR A 1 237 ? -18.195 -10.108 6.839 1.00 90.00 237 TYR A O 1
ATOM 1917 N N . LYS A 1 238 ? -17.977 -8.397 8.280 1.00 87.75 238 LYS A N 1
ATOM 1918 C CA . LYS A 1 238 ? -18.809 -7.423 7.568 1.00 87.75 238 LYS A CA 1
ATOM 1919 C C . LYS A 1 238 ? -17.955 -6.206 7.226 1.00 87.75 238 LYS A C 1
ATOM 1921 O O . LYS A 1 238 ? -17.432 -5.562 8.130 1.00 87.75 238 LYS A O 1
ATOM 1926 N N . TRP A 1 239 ? -17.791 -5.898 5.945 1.00 78.44 239 TRP A N 1
ATOM 1927 C CA . TRP A 1 239 ? -16.942 -4.788 5.474 1.00 78.44 239 TRP A CA 1
ATOM 1928 C C . TRP A 1 239 ? -17.702 -3.725 4.678 1.00 78.44 239 TRP A C 1
ATOM 1930 O O . TRP A 1 239 ? -17.114 -2.728 4.269 1.00 78.44 239 TRP A O 1
ATOM 1940 N N . TYR A 1 240 ? -19.001 -3.924 4.471 1.00 72.31 240 TYR A N 1
ATOM 1941 C CA . TYR A 1 240 ? -19.899 -2.936 3.897 1.00 72.31 240 TYR A CA 1
ATOM 1942 C C . TYR A 1 240 ? -20.884 -2.473 4.970 1.00 72.31 240 TYR A C 1
ATOM 1944 O O . TYR A 1 240 ? -21.360 -3.265 5.789 1.00 72.31 240 TYR A O 1
ATOM 1952 N N . VAL A 1 241 ? -21.177 -1.176 4.969 1.00 54.12 241 VAL A N 1
ATOM 1953 C CA . VAL A 1 241 ? -22.292 -0.623 5.731 1.00 54.12 241 VAL A CA 1
ATOM 1954 C C . VAL A 1 241 ? -23.514 -0.736 4.828 1.00 54.12 241 VAL A C 1
ATOM 1956 O O . VAL A 1 241 ? -23.604 -0.041 3.819 1.00 54.12 241 VAL A O 1
ATOM 1959 N N . GLU A 1 242 ? -24.452 -1.621 5.167 1.00 47.00 242 GLU A N 1
ATOM 1960 C CA . GLU A 1 242 ? -25.830 -1.459 4.704 1.00 47.00 242 GLU A CA 1
ATOM 1961 C C . GLU A 1 242 ? -26.346 -0.175 5.351 1.00 47.00 242 GLU A C 1
ATOM 1963 O O . GLU A 1 242 ? -26.764 -0.172 6.508 1.00 47.00 242 GLU A O 1
ATOM 1968 N N . TYR A 1 243 ? -26.272 0.944 4.630 1.00 37.03 243 TYR A N 1
ATOM 1969 C CA . TYR A 1 243 ? -27.156 2.049 4.960 1.00 37.03 243 TYR A CA 1
ATOM 1970 C C . TYR A 1 243 ? -28.574 1.509 4.772 1.00 37.03 243 TYR A C 1
ATOM 1972 O O . TYR A 1 243 ? -28.872 1.017 3.678 1.00 37.03 243 TYR A O 1
ATOM 1980 N N . PRO A 1 244 ? -29.450 1.551 5.793 1.00 38.66 244 PRO A N 1
ATOM 1981 C CA . PRO A 1 244 ? -30.857 1.347 5.535 1.00 38.66 244 PRO A CA 1
ATOM 1982 C C . PRO A 1 244 ? -31.246 2.445 4.550 1.00 38.66 244 PRO A C 1
ATOM 1984 O O . PRO A 1 244 ? -31.296 3.622 4.901 1.00 38.66 244 PRO A O 1
ATOM 1987 N N . ILE A 1 245 ? -31.455 2.065 3.289 1.00 44.31 245 ILE A N 1
ATOM 1988 C CA . ILE A 1 245 ? -32.231 2.876 2.368 1.00 44.31 245 ILE A CA 1
ATOM 1989 C C . ILE A 1 245 ? -33.609 2.864 3.011 1.00 44.31 245 ILE A C 1
ATOM 1991 O O . ILE A 1 245 ? -34.376 1.914 2.837 1.00 44.31 245 ILE A O 1
ATOM 1995 N N . GLU A 1 246 ? -33.889 3.853 3.862 1.00 44.06 246 GLU A N 1
ATOM 1996 C CA . GLU A 1 246 ? -35.260 4.134 4.239 1.00 44.06 246 GLU A CA 1
ATOM 1997 C C . GLU A 1 246 ? -36.023 4.202 2.928 1.00 44.06 246 GLU A C 1
ATOM 1999 O O . GLU A 1 246 ? -35.665 4.946 2.015 1.00 44.06 246 GLU A O 1
ATOM 2004 N N . LYS A 1 247 ? -36.987 3.294 2.803 1.00 42.34 247 LYS A N 1
ATOM 2005 C CA . LYS A 1 247 ? -37.851 3.150 1.649 1.00 42.34 247 LYS A CA 1
ATOM 2006 C C . LYS A 1 247 ? -38.378 4.532 1.255 1.00 42.34 247 LYS A C 1
ATOM 2008 O O . LYS A 1 247 ? -39.403 4.965 1.768 1.00 42.34 247 LYS A O 1
ATOM 2013 N N . MET A 1 248 ? -37.751 5.181 0.276 1.00 40.03 248 MET A N 1
ATOM 2014 C CA . MET A 1 248 ? -38.442 6.121 -0.599 1.00 40.03 248 MET A CA 1
ATOM 2015 C C . MET A 1 248 ? -39.298 5.277 -1.543 1.00 40.03 248 MET A C 1
ATOM 2017 O O . MET A 1 248 ? -39.030 5.118 -2.730 1.00 40.03 248 MET A O 1
ATOM 2021 N N . THR A 1 249 ? -40.311 4.637 -0.963 1.00 42.25 249 THR A N 1
ATOM 2022 C CA . THR A 1 249 ? -41.450 4.120 -1.700 1.00 42.25 249 THR A CA 1
ATOM 2023 C C . THR A 1 249 ? -42.155 5.300 -2.348 1.00 42.25 249 THR A C 1
ATOM 2025 O O . THR A 1 249 ? -42.644 6.182 -1.651 1.00 42.25 249 THR A O 1
ATOM 2028 N N . SER A 1 250 ? -42.199 5.263 -3.679 1.00 46.19 250 SER A N 1
ATOM 2029 C CA . SER A 1 250 ? -43.351 5.640 -4.500 1.00 46.19 250 SER A CA 1
ATOM 2030 C C . SER A 1 250 ? -44.081 6.933 -4.120 1.00 46.19 250 SER A C 1
ATOM 2032 O O . SER A 1 250 ? -45.029 6.905 -3.340 1.00 46.19 250 SER A O 1
ATOM 2034 N N . MET A 1 251 ? -43.761 8.019 -4.816 1.00 38.81 251 MET A N 1
ATOM 2035 C CA . MET A 1 251 ? -44.785 8.957 -5.274 1.00 38.81 251 MET A CA 1
ATOM 2036 C C . MET A 1 251 ? -44.437 9.389 -6.699 1.00 38.81 251 MET A C 1
ATOM 2038 O O . MET A 1 251 ? -43.441 10.061 -6.934 1.00 38.81 251 MET A O 1
ATOM 2042 N N . GLU A 1 252 ? -45.232 8.848 -7.622 1.00 44.06 252 GLU A N 1
ATOM 2043 C CA . GLU A 1 252 ? -45.736 9.460 -8.853 1.00 44.06 252 GLU A CA 1
ATOM 2044 C C . GLU A 1 252 ? -44.835 10.454 -9.596 1.00 44.06 252 GLU A C 1
ATOM 2046 O O . GLU A 1 252 ? -44.655 11.580 -9.158 1.00 44.06 252 GLU A O 1
ATOM 2051 N N . MET A 1 253 ? -44.454 10.097 -10.824 1.00 34.66 253 MET A N 1
ATOM 2052 C CA . MET A 1 253 ? -44.701 10.975 -11.973 1.00 34.66 253 MET A CA 1
ATOM 2053 C C . MET A 1 253 ? -44.915 10.121 -13.221 1.00 34.66 253 MET A C 1
ATOM 2055 O O . MET A 1 253 ? -43.982 9.745 -13.926 1.00 34.66 253 MET A O 1
ATOM 2059 N N . SER A 1 254 ? -46.182 9.814 -13.474 1.00 39.06 254 SER A N 1
ATOM 2060 C CA . SER A 1 254 ? -46.703 9.747 -14.832 1.00 39.06 254 SER A CA 1
ATOM 2061 C C . SER A 1 254 ? -46.703 11.159 -15.420 1.00 39.06 254 SER A C 1
ATOM 2063 O O . SER A 1 254 ? -47.429 12.010 -14.909 1.00 39.06 254 SER A O 1
ATOM 2065 N N . TYR A 1 255 ? -45.923 11.378 -16.476 1.00 44.38 255 TYR A N 1
ATOM 2066 C CA . TYR A 1 255 ? -46.195 12.351 -17.535 1.00 44.38 255 TYR A CA 1
ATOM 2067 C C . TYR A 1 255 ? -45.659 11.795 -18.852 1.00 44.38 255 TYR A C 1
ATOM 2069 O O . TYR A 1 255 ? -44.515 11.286 -18.843 1.00 44.38 255 TYR A O 1
#

pLDDT: mean 71.81, std 22.01, range [25.64, 96.81]

Radius of gyration: 31.97 Å; Cα contacts (8 Å, |Δi|>4): 220; chains: 1; bounding box: 80×114×61 Å

Organism: NCBI:txid1234261

Mean predicted aligned error: 17.49 Å

Secondary structure (DSSP, 8-state):
--------------------------------------GGGSS-----HHHHHHHHHHHHHHHHHHHHHHHHHHHHHHHHHHHHHHEEE-TTT--EEETT-PEEE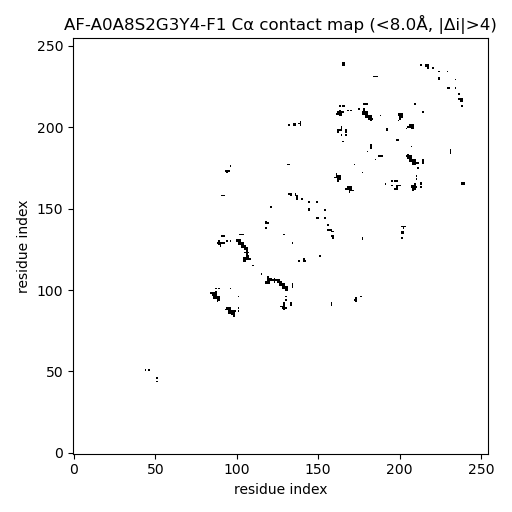PPPP---TTGGGS---TT-SS-EEE-HHHHHHHHHHHHHHHHTT--GGG--------B-TTT--B--TTTS--EEEETTT-TTHHHHTTT-TT-PEETTTTEEEE-HHHHHHHHHHHHHHHHTT--GGG-----S---------------

Foldseek 3Di:
DDDDDDDDDDDDDDDDDDDDDDDPDPDDDPPPPPPDPPPVPPPDDPDDPVVSVVVVVVVVVVVVVVVVVVVVVVVVVCVVVCLVVQWDAAPPQRFIDGPPQWDKAAADDDDDPVCPPDDHQPVDPGIGTHHPQQVQQSVVQSVVCVVVVPDNVRRDRDGDQQAQLQPRDGDDRNPDDWDWDFCVQVVCSVVSCVVDVRFDQTDVNGITTHDPLQRVQQVVQSVVCVVVVPDSVRRDGDRDDPPPPPDPPDDDDDD

Sequence (255 aa):
LDLPVPEEQPDESASKRFCSSSSKIPPLLKLIPPSIPTTAHLNEIAGSPIDQLCSLEQIVRTNLEQVQDMFSSNYEQIMKTSKSTAYDECQLCSSIKPKGTLYSLSPARTLTDEDASQPSFPFLQSTSFVCTLCYFNLIDQWTLYEKQNITSDKRKYQKPEAHCYLCNMLISFQQTEIKLLETNYFPFLFDLNSLHHSSSLYDNKRLALACDHCFYALLFQYIDYEKKNVSTEKRKYKWYVEYPIEKMTSMEMSY

Solvent-accessible surface area (backbone atoms only — not comparable to full-atom values): 16425 Å² total; per-residue (Å²): 139,78,88,80,89,83,90,80,84,84,82,85,88,86,78,89,81,89,79,91,78,77,87,81,71,76,86,77,79,83,75,72,70,76,77,70,80,62,83,81,79,74,82,82,74,96,66,57,76,66,58,54,52,53,52,49,52,52,51,53,50,53,53,51,51,53,50,51,50,50,51,51,52,52,50,51,50,50,52,52,54,49,47,69,70,49,39,42,64,15,76,85,76,66,31,68,39,58,55,90,64,55,44,83,43,44,32,59,69,90,81,53,89,80,59,74,84,55,87,58,37,72,87,40,92,50,76,40,45,21,39,66,64,55,44,30,46,47,51,46,50,50,53,52,34,58,77,68,70,55,54,78,92,73,63,81,88,68,80,73,76,51,32,14,57,82,76,64,47,78,58,68,50,82,83,44,80,91,42,70,45,49,34,87,82,40,59,67,58,66,68,49,52,79,76,40,91,78,40,69,56,33,62,89,61,41,30,33,40,34,41,70,70,49,44,51,50,46,50,54,53,48,53,55,33,58,79,65,70,54,54,74,92,76,64,80,86,68,75,72,82,83,70,80,74,72,80,83,69,82,80,84,82,90,128